Protein AF-A0A5A9G9M3-F1 (afdb_monomer_lite)

Radius of gyration: 32.01 Å; chains: 1; bounding box: 75×64×103 Å

Foldseek 3Di:
DDDDDDDDDDPPDPDDDDPPPLVVVLVVLVVVLVVLVVVLVVLVVVLVVLVVVLVVDPDPVVNVVSVVVSVVSVVVSVVSVVVSVVSVVVSVVSCVQVDPDDQQFWKWKAQQVPRDIAIWGFRQDDPPFTWTAGPVRDTDDTDDPRIDIHGDPPDDDDDDDDDVPPPPQQQFLLRVQLVQPAEEQDPCLCVVLVLQPDADVPRGRRYDNPGDYLVVSQVVCVVQQQFWQDPPHDPVGDDDSVSVSVSVSCVVVPNTTGHPVVVVVVVVVVVVVVVVVVVVVQLVVLLVQLVVVCVVVVHDDDPVLSSQLSVCCVPVVDHSVVSSVVSVVVVVVVVPPPDDDDDDD

Sequence (345 aa):
MPSPLSPENRHTVPRRAAPSLTADRIDLETRRLAVLDRRIDSHTREMDGLRWQIAQTVDPVERARIADEFRTKVRDLSQTRTQASDMRGRLESMRAEAAPPAPGDRVSVTYGRTGETYEATFEGTRGPRTLVRRDDGRLFTPITSAHTIERVQQSAPAASAPQRTTQPKAASLFQFLTAKGGIQDQGGELRTKDLHRAFVPGGGKLVRANGLPLDRARELAAEAGYLRPSDRGDRFGRTDVADLLDTIDREARGAKVYPLDDTADMASSRAGRGQAEEEAFRLDAARREVAEYTDGAGLRMAPEEVDGASRLMIEDGLPADEAVGEMIERSMCCDRIEVSVAGAK

Organism: Azospirillum lipoferum (NCBI:txid193)

Secondary structure (DSSP, 8-state):
-PPPPPPP-------PPPPPHHHHHHHHHHHHHHHHHHHHHHHHHHHHHHHHHHHH---HHHHHHHHHHHHHHHHHHHHHHHHHHHHHHHHHHHHHHHSPPPTT-EEEEEETTT--EEEEEEEEEETTEEEEEETTSPBPPPB-TTEEEEE---PPS-S-------------HHHHHHHTT-B--STTHHHHTTGGG-EETTTEESB-TT-B-HHHHHHHHHHTT-PPPPTTS-TTT---HHHHHHHHHHHHTT-----HHHHHHHHHHHHHHHHHHHHHHHHHHHHHHHHHHHHHHT----HHHHHHHHHHHHHT---HHHHHHHHHHHHHHHHT---------

Structure (mmCIF, N/CA/C/O backbone):
data_AF-A0A5A9G9M3-F1
#
_entry.id   AF-A0A5A9G9M3-F1
#
loop_
_atom_site.group_PDB
_atom_site.id
_atom_site.type_symbol
_atom_site.label_atom_id
_atom_site.label_alt_id
_atom_site.label_comp_id
_atom_site.label_asym_id
_atom_site.label_entity_id
_atom_site.label_seq_id
_atom_site.pdbx_PDB_ins_code
_atom_site.Cartn_x
_atom_site.Cartn_y
_atom_site.Cartn_z
_atom_site.occupancy
_atom_site.B_iso_or_equiv
_atom_site.auth_seq_id
_atom_site.auth_comp_id
_atom_site.auth_asym_id
_atom_site.auth_atom_id
_atom_site.pdbx_PDB_model_num
ATOM 1 N N . MET A 1 1 ? 47.802 -4.284 -66.737 1.00 44.97 1 MET A N 1
ATOM 2 C CA . MET A 1 1 ? 47.894 -4.705 -65.324 1.00 44.97 1 MET A CA 1
ATOM 3 C C . MET A 1 1 ? 47.276 -3.602 -64.471 1.00 44.97 1 MET A C 1
ATOM 5 O O . MET A 1 1 ? 47.980 -2.641 -64.190 1.00 44.97 1 MET A O 1
ATOM 9 N N . PRO A 1 2 ? 45.965 -3.632 -64.174 1.00 47.41 2 PRO A N 1
ATOM 10 C CA . PRO A 1 2 ? 45.357 -2.635 -63.301 1.00 47.41 2 PRO A CA 1
ATOM 11 C C . PRO A 1 2 ? 45.552 -3.022 -61.826 1.00 47.41 2 PRO A C 1
ATOM 13 O O . PRO A 1 2 ? 45.442 -4.191 -61.461 1.00 47.41 2 PRO A O 1
ATOM 16 N N . SER A 1 3 ? 45.888 -2.025 -61.011 1.00 53.31 3 SER A N 1
ATOM 17 C CA . SER A 1 3 ? 46.166 -2.123 -59.575 1.00 53.31 3 SER A CA 1
ATOM 18 C C . SER A 1 3 ? 44.942 -2.571 -58.759 1.00 53.31 3 SER A C 1
ATOM 20 O O . SER A 1 3 ? 43.821 -2.189 -59.102 1.00 53.31 3 SER A O 1
ATOM 22 N N . PRO A 1 4 ? 45.123 -3.325 -57.657 1.00 56.62 4 PRO A N 1
ATOM 23 C CA . PRO A 1 4 ? 44.022 -3.702 -56.781 1.00 56.62 4 PRO A CA 1
ATOM 24 C C . PRO A 1 4 ? 43.568 -2.504 -55.935 1.00 56.62 4 PRO A C 1
ATOM 26 O O . PRO A 1 4 ? 44.374 -1.831 -55.292 1.00 56.62 4 PRO A O 1
ATOM 29 N N . LEU A 1 5 ? 42.260 -2.251 -55.962 1.00 47.12 5 LEU A N 1
ATOM 30 C CA . LEU A 1 5 ? 41.565 -1.266 -55.140 1.00 47.12 5 LEU A CA 1
ATOM 31 C C . LEU A 1 5 ? 41.610 -1.685 -53.662 1.00 47.12 5 LEU A C 1
ATOM 33 O O . LEU A 1 5 ? 41.321 -2.834 -53.323 1.00 47.12 5 LEU A O 1
ATOM 37 N N . SER A 1 6 ? 41.973 -0.739 -52.796 1.00 55.25 6 SER A N 1
ATOM 38 C CA . SER A 1 6 ? 41.946 -0.880 -51.338 1.00 55.25 6 SER A CA 1
ATOM 39 C C . SER A 1 6 ? 40.532 -1.192 -50.827 1.00 55.25 6 SER A C 1
ATOM 41 O O . SER A 1 6 ? 39.574 -0.597 -51.322 1.00 55.25 6 SER A O 1
ATOM 43 N N . PRO A 1 7 ? 40.374 -2.062 -49.812 1.00 54.00 7 PRO A N 1
ATOM 44 C CA . PRO A 1 7 ? 39.075 -2.324 -49.210 1.00 54.00 7 PRO A CA 1
ATOM 45 C C . PRO A 1 7 ? 38.598 -1.104 -48.413 1.00 54.00 7 PRO A C 1
ATOM 47 O O . PRO A 1 7 ? 39.280 -0.612 -47.513 1.00 54.00 7 PRO A O 1
ATOM 50 N N . GLU A 1 8 ? 37.410 -0.628 -48.775 1.00 40.72 8 GLU A N 1
ATOM 51 C CA . GLU A 1 8 ? 36.702 0.472 -48.135 1.00 40.72 8 GLU A CA 1
ATOM 52 C C . GLU A 1 8 ? 36.469 0.210 -46.641 1.00 40.72 8 GLU A C 1
ATOM 54 O O . GLU A 1 8 ? 36.018 -0.858 -46.213 1.00 40.72 8 GLU A O 1
ATOM 59 N N . ASN A 1 9 ? 36.766 1.244 -45.853 1.00 44.66 9 ASN A N 1
ATOM 60 C CA . ASN A 1 9 ? 36.436 1.374 -44.442 1.00 44.66 9 ASN A CA 1
ATOM 61 C C . ASN A 1 9 ? 34.928 1.164 -44.239 1.00 44.66 9 ASN A C 1
ATOM 63 O O . ASN A 1 9 ? 34.120 2.052 -44.513 1.00 44.66 9 ASN A O 1
ATOM 67 N N . ARG A 1 10 ? 34.540 0.003 -43.703 1.00 38.38 10 ARG A N 1
ATOM 68 C CA . ARG A 1 10 ? 33.193 -0.203 -43.165 1.00 38.38 10 ARG A CA 1
ATOM 69 C C . ARG A 1 10 ? 33.030 0.691 -41.940 1.00 38.38 10 ARG A C 1
ATOM 71 O O . ARG A 1 10 ? 33.552 0.389 -40.870 1.00 38.38 10 ARG A O 1
ATOM 78 N N . HIS A 1 11 ? 32.310 1.794 -42.111 1.00 40.81 11 HIS A N 1
ATOM 79 C CA . HIS A 1 11 ? 31.829 2.622 -41.016 1.00 40.81 11 HIS A CA 1
ATOM 80 C C . HIS A 1 11 ? 30.924 1.785 -40.107 1.00 40.81 11 HIS A C 1
ATOM 82 O O . HIS A 1 11 ? 29.778 1.483 -40.432 1.00 40.81 11 HIS A O 1
ATOM 88 N N . THR A 1 12 ? 31.460 1.390 -38.957 1.00 41.28 12 THR A N 1
ATOM 89 C CA . THR A 1 12 ? 30.705 0.795 -37.858 1.00 41.28 12 THR A CA 1
ATOM 90 C C . THR A 1 12 ? 29.752 1.858 -37.316 1.00 41.28 12 THR A C 1
ATOM 92 O O . THR A 1 12 ? 30.168 2.763 -36.594 1.00 41.28 12 THR A O 1
ATOM 95 N N . VAL A 1 13 ? 28.476 1.792 -37.699 1.00 39.22 13 VAL A N 1
ATOM 96 C CA . VAL A 1 13 ? 27.425 2.645 -37.129 1.00 39.22 13 VAL A CA 1
ATOM 97 C C . VAL A 1 13 ? 27.351 2.356 -35.621 1.00 39.22 13 VAL A C 1
ATOM 99 O O . VAL A 1 13 ? 27.215 1.187 -35.244 1.00 39.22 13 VAL A O 1
ATOM 102 N N . PRO A 1 14 ? 27.470 3.363 -34.734 1.00 38.44 14 PRO A N 1
ATOM 103 C CA . PRO A 1 14 ? 27.337 3.143 -33.303 1.00 38.44 14 PRO A CA 1
ATOM 104 C C . PRO A 1 14 ? 25.900 2.708 -33.008 1.00 38.44 14 PRO A C 1
ATOM 106 O O . PRO A 1 14 ? 24.951 3.475 -33.156 1.00 38.44 14 PRO A O 1
ATOM 109 N N . ARG A 1 15 ? 25.748 1.444 -32.610 1.00 33.56 15 ARG A N 1
ATOM 110 C CA . ARG A 1 15 ? 24.489 0.851 -32.160 1.00 33.56 15 ARG A CA 1
ATOM 111 C C . ARG A 1 15 ? 23.981 1.685 -30.976 1.00 33.56 15 ARG A C 1
ATOM 113 O O . ARG A 1 15 ? 24.614 1.694 -29.921 1.00 33.56 15 ARG A O 1
ATOM 120 N N . ARG A 1 16 ? 22.896 2.443 -31.174 1.00 36.66 16 ARG A N 1
ATOM 121 C CA . ARG A 1 16 ? 22.248 3.245 -30.124 1.00 36.66 16 ARG A CA 1
ATOM 122 C C . ARG A 1 16 ? 21.861 2.281 -29.001 1.00 36.66 16 ARG A C 1
ATOM 124 O O . ARG A 1 16 ? 21.132 1.324 -29.251 1.00 36.66 16 ARG A O 1
ATOM 131 N N . ALA A 1 17 ? 22.423 2.474 -27.809 1.00 40.84 17 ALA A N 1
ATOM 132 C CA . ALA A 1 17 ? 22.095 1.653 -26.652 1.00 40.84 17 ALA A CA 1
ATOM 133 C C . ALA A 1 17 ? 20.590 1.774 -26.393 1.00 40.84 17 ALA A C 1
ATOM 135 O O . ALA A 1 17 ? 20.076 2.891 -26.311 1.00 40.84 17 ALA A O 1
ATOM 136 N N . ALA A 1 18 ? 19.891 0.640 -26.330 1.00 38.53 18 ALA A N 1
ATOM 137 C CA . ALA A 1 18 ? 18.491 0.618 -25.935 1.00 38.53 18 ALA A CA 1
ATOM 138 C C . ALA A 1 18 ? 18.352 1.340 -24.581 1.00 38.53 18 ALA A C 1
ATOM 140 O O . ALA A 1 18 ? 19.222 1.144 -23.720 1.00 38.53 18 ALA A O 1
ATOM 141 N N . PRO A 1 19 ? 17.326 2.193 -24.386 1.00 49.38 19 PRO A N 1
ATOM 142 C CA . PRO A 1 19 ? 17.046 2.737 -23.065 1.00 49.38 19 PRO A CA 1
ATOM 143 C C . PRO A 1 19 ? 16.918 1.561 -22.096 1.00 49.38 19 PRO A C 1
ATOM 145 O O . PRO A 1 19 ? 16.282 0.550 -22.398 1.00 49.38 19 PRO A O 1
ATOM 148 N N . SER A 1 20 ? 17.620 1.634 -20.967 1.00 64.12 20 SER A N 1
ATO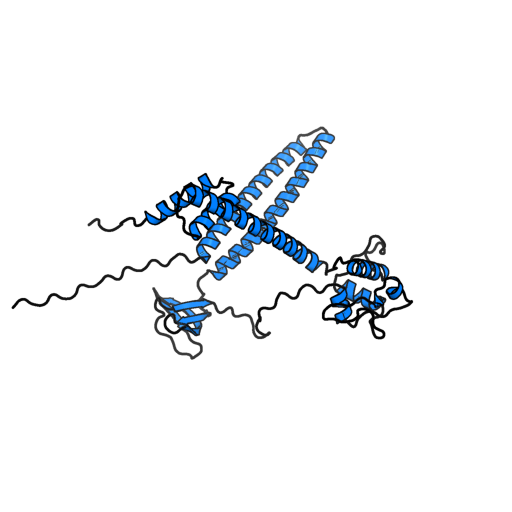M 149 C CA . SER A 1 20 ? 17.518 0.584 -19.964 1.00 64.12 20 SER A CA 1
ATOM 150 C C . SER A 1 20 ? 16.081 0.558 -19.443 1.00 64.12 20 SER A C 1
ATOM 152 O O . SER A 1 20 ? 15.491 1.612 -19.214 1.00 64.12 20 SER A O 1
ATOM 154 N N . LEU A 1 21 ? 15.530 -0.636 -19.205 1.00 67.44 21 LEU A N 1
ATOM 155 C CA . LEU A 1 21 ? 14.201 -0.830 -18.598 1.00 67.44 21 LEU A CA 1
ATOM 156 C C . LEU A 1 21 ? 14.004 0.016 -17.318 1.00 67.44 21 LEU A C 1
ATOM 158 O O . LEU A 1 21 ? 12.887 0.368 -16.947 1.00 67.44 21 LEU A O 1
ATOM 162 N N . THR A 1 22 ? 15.102 0.374 -16.651 1.00 77.44 22 THR A N 1
ATOM 163 C CA . THR A 1 22 ? 15.153 1.266 -15.491 1.00 77.44 22 THR A CA 1
ATOM 164 C C . THR A 1 22 ? 14.761 2.713 -15.816 1.00 77.44 22 THR A C 1
ATOM 166 O O . THR A 1 22 ? 14.066 3.337 -15.018 1.00 77.44 22 THR A O 1
ATOM 169 N N . ALA A 1 23 ? 15.167 3.256 -16.969 1.00 77.31 23 ALA A N 1
ATOM 170 C CA . ALA A 1 23 ? 14.865 4.632 -17.370 1.00 77.31 23 ALA A CA 1
ATOM 171 C C . ALA A 1 23 ? 13.368 4.826 -17.662 1.00 77.31 23 ALA A C 1
ATOM 173 O O . ALA A 1 23 ? 12.762 5.761 -17.137 1.00 77.31 23 ALA A O 1
ATOM 174 N N . ASP A 1 24 ? 12.757 3.896 -18.399 1.00 82.94 24 ASP A N 1
ATOM 175 C CA . ASP A 1 24 ? 11.320 3.927 -18.704 1.00 82.94 24 ASP A CA 1
ATOM 176 C C . ASP A 1 24 ? 10.477 3.793 -17.429 1.00 82.94 24 ASP A C 1
ATOM 178 O O . ASP A 1 24 ? 9.472 4.483 -17.243 1.00 82.94 24 ASP A O 1
ATOM 182 N N . ARG A 1 25 ? 10.934 2.960 -16.485 1.00 86.25 25 ARG A N 1
ATOM 183 C CA . ARG A 1 25 ? 10.282 2.804 -15.181 1.00 86.25 25 ARG A CA 1
ATOM 184 C C . ARG A 1 25 ? 10.362 4.079 -14.333 1.00 86.25 25 ARG A C 1
ATOM 186 O O . ARG A 1 25 ? 9.382 4.424 -13.673 1.00 86.25 25 ARG A O 1
ATOM 193 N N . ILE A 1 26 ? 11.498 4.784 -14.342 1.00 88.88 26 ILE A N 1
ATOM 194 C CA . ILE A 1 26 ? 11.651 6.078 -13.651 1.00 88.88 26 ILE A CA 1
ATOM 195 C C . ILE A 1 26 ? 10.728 7.133 -14.273 1.00 88.88 26 ILE A C 1
ATOM 197 O O . ILE A 1 26 ? 10.122 7.913 -13.533 1.00 88.88 26 ILE A O 1
ATOM 201 N N . ASP A 1 27 ? 10.595 7.164 -15.602 1.00 88.88 27 ASP A N 1
ATOM 202 C CA . ASP A 1 27 ? 9.701 8.109 -16.280 1.00 88.88 27 ASP A CA 1
ATOM 203 C C . ASP A 1 27 ? 8.232 7.850 -15.920 1.00 88.88 27 ASP A C 1
ATOM 205 O O . ASP A 1 27 ? 7.514 8.769 -15.517 1.00 88.88 27 ASP A O 1
ATOM 209 N N . LEU A 1 28 ? 7.801 6.584 -15.948 1.00 92.19 28 LEU A N 1
ATOM 210 C CA . LEU A 1 28 ? 6.445 6.193 -15.560 1.00 92.19 28 LEU A CA 1
ATOM 211 C C . LEU A 1 28 ? 6.106 6.620 -14.123 1.00 92.19 28 LEU A C 1
ATOM 213 O O . LEU A 1 28 ? 5.067 7.239 -13.884 1.00 92.19 28 LEU A O 1
ATOM 217 N N . GLU A 1 29 ? 6.986 6.328 -13.164 1.00 92.38 29 GLU A N 1
ATOM 218 C CA . GLU A 1 29 ? 6.782 6.720 -11.765 1.00 92.38 29 GLU A CA 1
ATOM 219 C C . GLU A 1 29 ? 6.814 8.248 -11.592 1.00 92.38 29 GLU A C 1
ATOM 221 O O . GLU A 1 29 ? 6.036 8.804 -10.816 1.00 92.38 29 GLU A O 1
ATOM 226 N N . THR A 1 30 ? 7.631 8.960 -12.375 1.00 93.88 30 THR A N 1
ATOM 227 C CA . THR A 1 30 ? 7.650 10.432 -12.374 1.00 93.88 30 THR A CA 1
ATOM 228 C C . THR A 1 30 ? 6.306 11.002 -12.849 1.00 93.88 30 THR A C 1
ATOM 230 O O . THR A 1 30 ? 5.780 11.937 -12.239 1.00 93.88 30 THR A O 1
ATOM 233 N N . ARG A 1 31 ? 5.691 10.415 -13.887 1.00 96.25 31 ARG A N 1
ATOM 234 C CA . ARG A 1 31 ? 4.350 10.812 -14.356 1.00 96.25 31 ARG A CA 1
ATOM 235 C C . ARG A 1 31 ? 3.268 10.526 -13.315 1.00 96.25 31 ARG A C 1
ATOM 237 O O . ARG A 1 31 ? 2.391 11.366 -13.110 1.00 96.25 31 ARG A O 1
ATOM 244 N N . ARG A 1 32 ? 3.337 9.379 -12.630 1.00 95.38 32 ARG A N 1
ATOM 245 C CA . ARG A 1 32 ? 2.416 9.031 -11.531 1.00 95.38 32 ARG A CA 1
ATOM 246 C C . ARG A 1 32 ? 2.505 10.034 -10.382 1.00 95.38 32 ARG A C 1
ATOM 248 O O . ARG A 1 32 ? 1.470 10.497 -9.902 1.00 95.38 32 ARG A O 1
ATOM 255 N N . LEU A 1 33 ? 3.716 10.443 -10.003 1.00 95.31 33 LEU A N 1
ATOM 256 C CA . LEU A 1 33 ? 3.911 11.464 -8.976 1.00 95.31 33 LEU A CA 1
ATOM 257 C C . LEU A 1 33 ? 3.285 12.807 -9.383 1.00 95.31 33 LEU A C 1
ATOM 259 O O . LEU A 1 33 ? 2.588 13.425 -8.581 1.00 95.31 33 LEU A O 1
ATOM 263 N N . ALA A 1 34 ? 3.443 13.220 -10.644 1.00 95.56 34 ALA A N 1
ATOM 264 C CA . ALA A 1 34 ? 2.835 14.451 -11.151 1.00 95.56 34 ALA A CA 1
ATOM 265 C C . ALA A 1 34 ? 1.293 14.433 -11.092 1.00 95.56 34 ALA A C 1
ATOM 267 O O . ALA A 1 34 ? 0.660 15.474 -10.903 1.00 95.56 34 ALA A O 1
ATOM 268 N N . VAL A 1 35 ? 0.662 13.261 -11.233 1.00 97.19 35 VAL A N 1
ATOM 269 C CA . VAL A 1 35 ? -0.791 13.109 -11.037 1.00 97.19 35 VAL A CA 1
ATOM 270 C C . VAL A 1 35 ? -1.176 13.338 -9.573 1.00 97.19 35 VAL A C 1
ATOM 272 O O . VAL A 1 35 ? -2.142 14.057 -9.313 1.00 97.19 35 VAL A O 1
ATOM 275 N N . LEU A 1 36 ? -0.418 12.783 -8.622 1.00 95.75 36 LEU A N 1
ATOM 276 C CA . LEU A 1 36 ? -0.668 12.991 -7.192 1.00 95.75 36 LEU A CA 1
ATOM 277 C C . LEU A 1 36 ? -0.482 14.455 -6.785 1.00 95.75 36 LEU A C 1
ATOM 279 O O . LEU A 1 36 ? -1.317 14.984 -6.054 1.00 95.75 36 LEU A O 1
ATOM 283 N N . ASP A 1 37 ? 0.542 15.130 -7.306 1.00 95.19 37 ASP A N 1
ATOM 284 C CA . ASP A 1 37 ? 0.774 16.550 -7.026 1.00 95.19 37 ASP A CA 1
ATOM 285 C C . ASP A 1 37 ? -0.394 17.421 -7.526 1.00 95.19 37 ASP A C 1
ATOM 287 O O . ASP A 1 37 ? -0.928 18.234 -6.771 1.00 95.19 37 ASP A O 1
ATOM 291 N N . ARG A 1 38 ? -0.909 17.167 -8.740 1.00 97.94 38 ARG A N 1
ATOM 292 C CA . ARG A 1 38 ? -2.126 17.845 -9.235 1.00 97.94 38 ARG A CA 1
ATOM 293 C C . ARG A 1 38 ? -3.348 17.590 -8.351 1.00 97.94 38 ARG A C 1
ATOM 295 O O . ARG A 1 38 ? -4.170 18.487 -8.161 1.00 97.94 38 ARG A O 1
ATOM 302 N N . ARG A 1 39 ? -3.483 16.380 -7.803 1.00 97.25 39 ARG A N 1
ATOM 303 C CA . ARG A 1 39 ? -4.578 16.032 -6.887 1.00 97.25 39 ARG A CA 1
ATOM 304 C C . ARG A 1 39 ? -4.451 16.759 -5.545 1.00 97.25 39 ARG A C 1
ATOM 306 O O . ARG A 1 39 ? -5.457 17.236 -5.024 1.00 97.25 39 ARG A O 1
ATOM 313 N N . ILE A 1 40 ? -3.233 16.893 -5.014 1.00 97.12 40 ILE A N 1
ATOM 314 C CA . ILE A 1 40 ? -2.941 17.680 -3.804 1.00 97.12 40 ILE A CA 1
ATOM 315 C C . ILE A 1 40 ? -3.336 19.147 -4.012 1.00 97.12 40 ILE A C 1
ATOM 317 O O . ILE A 1 40 ? -4.001 19.729 -3.149 1.00 97.12 40 ILE A O 1
ATOM 321 N N . ASP A 1 41 ? -2.992 19.728 -5.162 1.00 95.69 41 ASP A N 1
ATOM 322 C CA . ASP A 1 41 ? -3.374 21.100 -5.504 1.00 95.69 41 ASP A CA 1
ATOM 323 C C . ASP A 1 41 ? -4.896 21.260 -5.606 1.00 95.69 41 ASP A C 1
ATOM 325 O O . ASP A 1 41 ? -5.455 22.219 -5.072 1.00 95.69 41 ASP A O 1
ATOM 329 N N . SER A 1 42 ? -5.582 20.303 -6.242 1.00 97.19 42 SER A N 1
ATOM 330 C CA . SER A 1 42 ? -7.048 20.295 -6.339 1.00 97.19 42 SER A CA 1
ATOM 331 C C . SER A 1 42 ? -7.705 20.270 -4.960 1.00 97.19 42 SER A C 1
ATOM 333 O O . SER A 1 42 ? -8.536 21.125 -4.659 1.00 97.19 42 SER A O 1
ATOM 335 N N . HIS A 1 43 ? -7.285 19.350 -4.085 1.00 96.50 43 HIS A N 1
ATOM 336 C CA . HIS A 1 43 ? -7.803 19.263 -2.719 1.00 96.50 43 HIS A CA 1
ATOM 337 C C . HIS A 1 43 ? -7.531 20.531 -1.910 1.00 96.50 43 HIS A C 1
ATOM 339 O O . HIS A 1 43 ? -8.385 20.960 -1.140 1.00 96.50 43 HIS A O 1
ATOM 345 N N . THR A 1 44 ? -6.370 21.159 -2.104 1.00 96.31 44 THR A N 1
ATOM 346 C CA . THR A 1 44 ? -6.035 22.413 -1.419 1.00 96.31 44 THR A CA 1
ATOM 347 C C . THR A 1 44 ? -6.990 23.538 -1.837 1.00 96.31 44 THR A C 1
ATOM 349 O O . THR A 1 44 ? -7.544 24.212 -0.971 1.00 96.31 44 THR A O 1
ATOM 352 N N . ARG A 1 45 ? -7.280 23.682 -3.139 1.00 97.88 45 ARG A N 1
ATOM 353 C CA . ARG A 1 45 ? -8.246 24.681 -3.637 1.00 97.88 45 ARG A CA 1
ATOM 354 C C . ARG A 1 45 ? -9.671 24.419 -3.150 1.00 97.88 45 ARG A C 1
ATOM 356 O O . ARG A 1 45 ? -10.352 25.354 -2.738 1.00 97.88 45 ARG A O 1
ATOM 363 N N . GLU A 1 46 ? -10.118 23.163 -3.174 1.00 97.12 46 GLU A N 1
ATOM 364 C CA . GLU A 1 46 ? -11.432 22.770 -2.642 1.00 97.12 46 GLU A CA 1
ATOM 365 C C . GLU A 1 46 ? -11.555 23.121 -1.155 1.00 97.12 46 GLU A C 1
ATOM 367 O O . GLU A 1 46 ? -12.555 23.694 -0.725 1.00 97.12 46 GLU A O 1
ATOM 372 N N . MET A 1 47 ? -10.515 22.832 -0.369 1.00 97.88 47 MET A N 1
ATOM 373 C CA . MET A 1 47 ? -10.473 23.154 1.055 1.00 97.88 47 MET A CA 1
ATOM 374 C C . MET A 1 47 ? -10.531 24.657 1.328 1.00 97.88 47 MET A C 1
ATOM 376 O O . MET A 1 47 ? -11.208 25.069 2.271 1.00 97.88 47 MET A O 1
ATOM 380 N N . ASP A 1 48 ? -9.849 25.477 0.530 1.00 97.38 48 ASP A N 1
ATOM 381 C CA . ASP A 1 48 ? -9.923 26.934 0.657 1.00 97.38 48 ASP A CA 1
ATOM 382 C C . ASP A 1 48 ? -11.327 27.458 0.313 1.00 97.38 48 ASP A C 1
ATOM 384 O O . ASP A 1 48 ? -11.849 28.327 1.017 1.00 97.38 48 ASP A O 1
ATOM 388 N N . GLY A 1 49 ? -11.988 26.861 -0.685 1.00 96.94 49 GLY A N 1
ATOM 389 C CA . GLY A 1 49 ? -13.393 27.128 -1.001 1.00 96.94 49 GLY A CA 1
ATOM 390 C C . GLY A 1 49 ? -14.337 26.789 0.157 1.00 96.94 49 GLY A C 1
ATOM 391 O O . GLY A 1 49 ? -15.140 27.628 0.569 1.00 96.94 49 GLY A O 1
ATOM 392 N N . LEU A 1 50 ? -14.198 25.599 0.747 1.00 96.62 50 LEU A N 1
ATOM 393 C CA . LEU A 1 50 ? -14.996 25.171 1.903 1.00 96.62 50 LEU A CA 1
ATOM 394 C C . LEU A 1 50 ? -14.743 26.057 3.132 1.00 96.62 50 LEU A C 1
ATOM 396 O O . LEU A 1 50 ? -15.682 26.429 3.831 1.00 96.62 50 LEU A O 1
ATOM 400 N N . ARG A 1 51 ? -13.491 26.458 3.388 1.00 96.94 51 ARG A N 1
ATOM 401 C CA . ARG A 1 51 ? -13.156 27.413 4.463 1.00 96.94 51 ARG A CA 1
ATOM 402 C C . ARG A 1 51 ? -13.861 28.745 4.277 1.00 96.94 51 ARG A C 1
ATOM 404 O O . ARG A 1 51 ? -14.403 29.284 5.242 1.00 96.94 51 ARG A O 1
ATOM 411 N N . TRP A 1 52 ? -13.854 29.263 3.051 1.00 97.81 52 TRP A N 1
ATOM 412 C CA . TRP A 1 52 ? -14.556 30.495 2.722 1.00 97.81 52 TRP A CA 1
ATOM 413 C C . TRP A 1 52 ? -16.070 30.346 2.938 1.00 97.81 52 TRP A C 1
ATOM 415 O O . TRP A 1 52 ? -16.667 31.195 3.594 1.00 97.81 52 TRP A O 1
ATOM 425 N N . GLN A 1 53 ? -16.677 29.237 2.502 1.00 96.06 53 GLN A N 1
ATOM 426 C CA . GLN A 1 53 ? -18.101 28.960 2.731 1.00 96.06 53 GLN A CA 1
ATOM 427 C C . GLN A 1 53 ? -18.449 28.874 4.225 1.00 96.06 53 GLN A C 1
ATOM 429 O O . GLN A 1 53 ? -19.386 29.530 4.669 1.00 96.06 53 GLN A O 1
ATOM 434 N N . ILE A 1 54 ? -17.658 28.158 5.034 1.00 96.31 54 ILE A N 1
ATOM 435 C CA . ILE A 1 54 ? -17.854 28.067 6.496 1.00 96.31 54 ILE A CA 1
ATOM 436 C C . ILE A 1 54 ? -17.849 29.452 7.157 1.00 96.31 54 ILE A C 1
ATOM 438 O O . ILE A 1 54 ? -18.542 29.652 8.156 1.00 96.31 54 ILE A O 1
ATOM 442 N N . ALA A 1 55 ? -17.052 30.391 6.639 1.00 96.44 55 ALA A N 1
ATOM 443 C CA . ALA A 1 55 ? -16.984 31.754 7.156 1.00 96.44 55 ALA A CA 1
ATOM 444 C C . ALA A 1 55 ? -18.205 32.607 6.768 1.00 96.44 55 ALA A C 1
ATOM 446 O O . ALA A 1 55 ? -18.558 33.515 7.517 1.00 96.44 55 ALA A O 1
ATOM 447 N N . GLN A 1 56 ? -18.843 32.324 5.627 1.00 97.31 56 GLN A N 1
ATOM 448 C CA . GLN A 1 56 ? -20.010 33.064 5.127 1.00 97.31 56 GLN A CA 1
ATOM 449 C C . GLN A 1 56 ? -21.349 32.500 5.628 1.00 97.31 56 GLN A C 1
ATOM 451 O O . GLN A 1 56 ? -22.329 33.238 5.731 1.00 97.31 56 GLN A O 1
ATOM 456 N N . THR A 1 57 ? -21.418 31.205 5.945 1.00 95.31 57 THR A N 1
ATOM 457 C CA . THR A 1 57 ? -22.672 30.555 6.346 1.00 95.31 57 THR A CA 1
ATOM 458 C C . THR A 1 57 ? -23.087 30.947 7.765 1.00 95.31 57 THR A C 1
ATOM 460 O O . THR A 1 57 ? -22.418 30.618 8.746 1.00 95.31 57 THR A O 1
ATOM 463 N N . VAL A 1 58 ? -24.238 31.619 7.869 1.00 96.81 58 VAL A N 1
ATOM 464 C CA . VAL A 1 58 ? -24.840 32.049 9.144 1.00 96.81 58 VAL A CA 1
ATOM 465 C C . VAL A 1 58 ? -25.616 30.915 9.822 1.00 96.81 58 VAL A C 1
ATOM 467 O O . VAL A 1 58 ? -25.614 30.827 11.049 1.00 96.81 58 VAL A O 1
ATOM 470 N N . ASP A 1 59 ? -26.259 30.038 9.042 1.00 97.69 59 ASP A N 1
ATOM 471 C CA . ASP A 1 59 ? -27.030 28.907 9.569 1.00 97.69 59 ASP A CA 1
ATOM 472 C C . ASP A 1 59 ? -26.102 27.868 10.234 1.00 97.69 59 ASP A C 1
ATOM 474 O O . ASP A 1 59 ? -25.226 27.312 9.562 1.00 97.69 59 ASP A O 1
ATOM 478 N N . PRO A 1 60 ? -26.270 27.572 11.537 1.00 96.75 60 PRO A N 1
ATOM 479 C CA . PRO A 1 60 ? -25.424 26.615 12.241 1.00 96.75 60 PRO A CA 1
ATOM 480 C C . PRO A 1 60 ? -25.514 25.185 11.694 1.00 96.75 60 PRO A C 1
ATOM 482 O O . PRO A 1 60 ? -24.516 24.466 11.760 1.00 96.75 60 PRO A O 1
ATOM 485 N N . VAL A 1 61 ? -26.665 24.762 11.159 1.00 97.75 61 VAL A N 1
ATOM 486 C CA . VAL A 1 61 ? -26.838 23.389 10.653 1.00 97.75 61 VAL A CA 1
ATOM 487 C C . VAL A 1 61 ? -26.066 23.214 9.351 1.00 97.75 61 VAL A C 1
ATOM 489 O O . VAL A 1 61 ? -25.244 22.303 9.231 1.00 97.75 61 VAL A O 1
ATOM 492 N N . GLU A 1 62 ? -26.258 24.132 8.405 1.00 96.88 62 GLU A N 1
ATOM 493 C CA . GLU A 1 62 ? -25.526 24.110 7.140 1.00 96.88 62 GLU A CA 1
ATOM 494 C C . GLU A 1 62 ? -24.021 24.320 7.359 1.00 96.88 62 GLU A C 1
ATOM 496 O O . GLU A 1 62 ? -23.189 23.635 6.765 1.00 96.88 62 GLU A O 1
ATOM 501 N N . ARG A 1 63 ? -23.638 25.186 8.303 1.00 97.50 63 ARG A N 1
ATOM 502 C CA . ARG A 1 63 ? -22.231 25.370 8.676 1.00 97.50 63 ARG A CA 1
ATOM 503 C C . ARG A 1 63 ? -21.598 24.088 9.224 1.00 97.50 63 ARG A C 1
ATOM 505 O O . ARG A 1 63 ? -20.440 23.810 8.909 1.00 97.50 63 ARG A O 1
ATOM 512 N N . ALA A 1 64 ? -22.325 23.307 10.025 1.00 96.50 64 ALA A N 1
ATOM 513 C CA . ALA A 1 64 ? -21.845 22.019 10.527 1.00 96.50 64 ALA A CA 1
ATOM 514 C C . ALA A 1 64 ? -21.649 21.005 9.389 1.00 96.50 64 ALA A C 1
ATOM 516 O O . ALA A 1 64 ? -20.617 20.335 9.346 1.00 96.50 64 ALA A O 1
ATOM 517 N N . ARG A 1 65 ? -22.579 20.960 8.426 1.00 98.19 65 ARG A N 1
ATOM 518 C CA . ARG A 1 65 ? -22.470 20.109 7.233 1.00 98.19 65 ARG A CA 1
ATOM 519 C C . ARG A 1 65 ? -21.221 20.434 6.407 1.00 98.19 65 ARG A C 1
ATOM 521 O O . ARG A 1 65 ? -20.443 19.532 6.101 1.00 98.19 65 ARG A O 1
ATOM 528 N N . ILE A 1 66 ? -20.991 21.712 6.098 1.00 96.50 66 ILE A N 1
ATOM 529 C CA . ILE A 1 66 ? -19.810 22.147 5.332 1.00 96.50 66 ILE A CA 1
ATOM 530 C C . ILE A 1 66 ? -18.520 21.851 6.121 1.00 96.50 66 ILE A C 1
ATOM 532 O O . ILE A 1 66 ? -17.502 21.456 5.550 1.00 96.50 66 ILE A O 1
ATOM 536 N N . ALA A 1 67 ? -18.546 21.979 7.453 1.00 95.81 67 ALA A N 1
ATOM 537 C CA . ALA A 1 67 ? -17.406 21.629 8.299 1.00 95.81 67 ALA A CA 1
ATOM 538 C C . ALA A 1 67 ? -17.076 20.123 8.283 1.00 95.81 67 ALA A C 1
ATOM 540 O O . ALA A 1 67 ? -15.897 19.764 8.317 1.00 95.81 67 ALA A O 1
ATOM 541 N N . ASP A 1 68 ? -18.075 19.242 8.212 1.00 97.19 68 ASP A N 1
ATOM 542 C CA . ASP A 1 6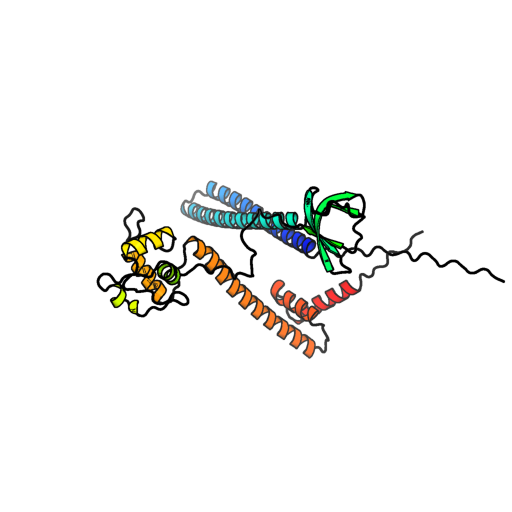8 ? -17.867 17.792 8.084 1.00 97.19 68 ASP A CA 1
ATOM 543 C C . ASP A 1 68 ? -17.281 17.415 6.716 1.00 97.19 68 ASP A C 1
ATOM 545 O O . ASP A 1 68 ? -16.353 16.597 6.634 1.00 97.19 68 ASP A O 1
ATOM 549 N N . GLU A 1 69 ? -17.748 18.066 5.649 1.00 97.56 69 GLU A N 1
ATOM 550 C CA . GLU A 1 69 ? -17.160 17.934 4.314 1.00 97.56 69 GLU A CA 1
ATOM 551 C C . GLU A 1 69 ? -15.693 18.388 4.311 1.00 97.56 69 GLU A C 1
ATOM 553 O O . GLU A 1 69 ? -14.810 17.655 3.855 1.00 97.56 69 GLU A O 1
ATOM 558 N N . PHE A 1 70 ? -15.396 19.537 4.928 1.00 97.69 70 PHE A N 1
ATOM 559 C CA . PHE A 1 70 ? -14.029 20.029 5.088 1.00 97.69 70 PHE A CA 1
ATOM 560 C C . PHE A 1 70 ? -13.131 19.021 5.822 1.00 97.69 70 PHE A C 1
ATOM 562 O O . PHE A 1 70 ? -12.021 18.742 5.367 1.00 97.69 70 PHE A O 1
ATOM 569 N N . ARG A 1 71 ? -13.598 18.414 6.924 1.00 97.12 71 ARG A N 1
ATOM 570 C CA . ARG A 1 71 ? -12.828 17.378 7.645 1.00 97.12 71 ARG A CA 1
ATOM 571 C C . ARG A 1 71 ? -12.571 16.139 6.790 1.00 97.12 71 ARG A C 1
ATOM 573 O O . ARG A 1 71 ? -11.501 15.540 6.900 1.00 97.12 71 ARG A O 1
ATOM 580 N N . THR A 1 72 ? -13.525 15.762 5.944 1.00 96.62 72 THR A N 1
ATOM 581 C CA . THR A 1 72 ? -13.358 14.642 5.008 1.00 96.62 72 THR A CA 1
ATOM 582 C C . THR A 1 72 ? -12.264 14.957 3.991 1.00 96.62 72 THR A C 1
ATOM 584 O O . THR A 1 72 ? -11.313 14.188 3.865 1.00 96.62 72 THR A O 1
ATOM 587 N N . LYS A 1 73 ? -12.296 16.150 3.386 1.00 96.44 73 LYS A N 1
ATOM 588 C CA . LYS A 1 73 ? -11.255 16.607 2.451 1.00 96.44 73 LYS A CA 1
ATOM 589 C C . LYS A 1 73 ? -9.871 16.719 3.094 1.00 96.44 73 LYS A C 1
ATOM 591 O O . LYS A 1 73 ? -8.880 16.367 2.461 1.00 96.44 73 LYS A O 1
ATOM 596 N N . VAL A 1 74 ? -9.785 17.135 4.362 1.00 97.19 74 VAL A N 1
ATOM 597 C CA . VAL A 1 74 ? -8.522 17.134 5.128 1.00 97.19 74 VAL A CA 1
ATOM 598 C C . VAL A 1 74 ? -7.931 15.723 5.221 1.00 97.19 74 VAL A C 1
ATOM 600 O O . VAL A 1 74 ? -6.722 15.554 5.050 1.00 97.19 74 VAL A O 1
ATOM 603 N N . ARG A 1 75 ? -8.765 14.706 5.474 1.00 97.12 75 ARG A N 1
ATOM 604 C CA . ARG A 1 75 ? -8.323 13.305 5.547 1.00 97.12 75 ARG A CA 1
ATOM 605 C C . ARG A 1 75 ? -7.815 12.816 4.190 1.00 97.12 75 ARG A C 1
ATOM 607 O O . ARG A 1 75 ? -6.720 12.257 4.131 1.00 97.12 75 ARG A O 1
ATOM 614 N N . ASP A 1 76 ? -8.557 13.087 3.120 1.00 94.62 76 ASP A N 1
ATOM 615 C CA . ASP A 1 76 ? -8.189 12.686 1.756 1.00 94.62 76 ASP A CA 1
ATOM 616 C C . ASP A 1 76 ? -6.878 13.350 1.301 1.00 94.62 76 ASP A C 1
ATOM 618 O O . ASP A 1 76 ? -5.992 12.699 0.736 1.00 94.62 76 ASP A O 1
ATOM 622 N N . LEU A 1 77 ? -6.704 14.642 1.609 1.00 96.94 77 LEU A N 1
ATOM 623 C CA . LEU A 1 77 ? -5.466 15.372 1.343 1.00 96.94 77 LEU A CA 1
ATOM 624 C C . LEU A 1 77 ? -4.283 14.776 2.112 1.00 96.94 77 LEU A C 1
ATOM 626 O O . LEU A 1 77 ? -3.198 14.632 1.547 1.00 96.94 77 LEU A O 1
ATOM 630 N N . SER A 1 78 ? -4.481 14.417 3.384 1.00 96.81 78 SER A N 1
ATOM 631 C CA . SER A 1 78 ? -3.444 13.766 4.189 1.00 96.81 78 SER A CA 1
ATOM 632 C C . SER A 1 78 ? -3.011 12.438 3.569 1.00 96.81 78 SER A C 1
ATOM 634 O O . SER A 1 78 ? -1.814 12.214 3.412 1.00 96.81 78 SER A O 1
ATOM 636 N N . GLN A 1 79 ? -3.961 11.586 3.168 1.00 95.62 79 GLN A N 1
ATOM 637 C CA . GLN A 1 79 ? -3.658 10.304 2.520 1.00 95.62 79 GLN A CA 1
ATOM 638 C C . GLN A 1 79 ? -2.909 10.500 1.196 1.00 95.62 79 GLN A C 1
ATOM 640 O O . GLN A 1 79 ? -1.891 9.851 0.958 1.00 95.62 79 GLN A O 1
ATOM 645 N N . THR A 1 80 ? -3.361 11.445 0.367 1.00 94.69 80 THR A N 1
ATOM 646 C CA . THR A 1 80 ? -2.722 11.745 -0.925 1.00 94.69 80 THR A CA 1
ATOM 647 C C . THR A 1 80 ? -1.286 12.251 -0.736 1.00 94.69 80 THR A C 1
ATOM 649 O O . THR A 1 80 ? -0.388 11.859 -1.481 1.00 94.69 80 THR A O 1
ATOM 652 N N . ARG A 1 81 ? -1.030 13.081 0.287 1.00 97.12 81 ARG A N 1
ATOM 653 C CA . ARG A 1 81 ? 0.324 13.559 0.622 1.00 97.12 81 ARG A CA 1
ATOM 654 C C . ARG A 1 81 ? 1.248 12.438 1.079 1.00 97.12 81 ARG A C 1
ATOM 656 O O . ARG A 1 81 ? 2.396 12.408 0.642 1.00 97.12 81 ARG A O 1
ATOM 663 N N . THR A 1 82 ? 0.760 11.521 1.913 1.00 96.31 82 THR A N 1
ATOM 664 C CA . THR A 1 82 ? 1.530 10.336 2.316 1.00 96.31 82 THR A CA 1
ATOM 665 C C . THR A 1 82 ? 1.892 9.497 1.092 1.00 96.31 82 THR A C 1
ATOM 667 O O . THR A 1 82 ? 3.067 9.224 0.868 1.00 96.31 82 THR A O 1
ATOM 670 N N . GLN A 1 83 ? 0.920 9.208 0.222 1.00 94.44 83 GLN A N 1
ATOM 671 C CA . GLN A 1 83 ? 1.159 8.447 -1.006 1.00 94.44 83 GLN A CA 1
ATOM 672 C C . GLN A 1 83 ? 2.200 9.115 -1.925 1.00 94.44 83 GLN A C 1
ATOM 674 O O . GLN A 1 83 ? 3.068 8.435 -2.476 1.00 94.44 83 GLN A O 1
ATOM 679 N N . ALA A 1 84 ? 2.142 10.443 -2.082 1.00 95.06 84 ALA A N 1
ATOM 680 C CA . ALA A 1 84 ? 3.118 11.200 -2.866 1.00 95.06 84 ALA A CA 1
ATOM 681 C C . ALA A 1 84 ? 4.522 11.166 -2.237 1.00 95.06 84 ALA A C 1
ATOM 683 O O . ALA A 1 84 ? 5.512 11.018 -2.953 1.00 95.06 84 ALA A O 1
ATOM 684 N N . SER A 1 85 ? 4.616 11.260 -0.906 1.00 95.62 85 SER A N 1
ATOM 685 C CA . SER A 1 85 ? 5.875 11.151 -0.159 1.00 95.62 85 SER A CA 1
ATOM 686 C C . SER A 1 85 ? 6.540 9.788 -0.368 1.00 95.62 85 SER A C 1
ATOM 688 O O . SER A 1 85 ? 7.709 9.722 -0.751 1.00 95.62 85 SER A O 1
ATOM 690 N N . ASP A 1 86 ? 5.784 8.702 -0.216 1.00 94.38 86 ASP A N 1
ATOM 691 C CA . ASP A 1 86 ? 6.296 7.339 -0.401 1.00 94.38 86 ASP A CA 1
ATOM 692 C C . ASP A 1 86 ? 6.749 7.093 -1.846 1.00 94.38 86 ASP A C 1
ATOM 694 O O . ASP A 1 86 ? 7.734 6.400 -2.110 1.00 94.38 86 ASP A O 1
ATOM 698 N N . MET A 1 87 ? 6.031 7.666 -2.815 1.00 94.75 87 MET A N 1
ATOM 699 C CA . MET A 1 87 ? 6.397 7.586 -4.229 1.00 94.75 87 MET A CA 1
ATOM 700 C C . MET A 1 87 ? 7.668 8.383 -4.541 1.00 94.75 87 MET A C 1
ATOM 702 O O . MET A 1 87 ? 8.520 7.890 -5.276 1.00 94.75 87 MET A O 1
ATOM 706 N N . ARG A 1 88 ? 7.849 9.568 -3.940 1.00 94.88 88 ARG A N 1
ATOM 707 C CA . ARG A 1 88 ? 9.099 10.342 -4.042 1.00 94.88 88 ARG A CA 1
ATOM 708 C C . ARG A 1 88 ? 10.288 9.567 -3.487 1.00 94.88 88 ARG A C 1
ATOM 710 O O . ARG A 1 88 ? 11.297 9.481 -4.176 1.00 94.88 88 ARG A O 1
ATOM 717 N N . GLY A 1 89 ? 10.152 8.945 -2.314 1.00 91.88 89 GLY A N 1
ATOM 718 C CA . GLY A 1 89 ? 11.222 8.129 -1.727 1.00 91.88 89 GLY A CA 1
ATOM 719 C C . GLY A 1 89 ? 11.597 6.923 -2.598 1.00 91.88 89 GLY A C 1
ATOM 720 O O . GLY A 1 89 ? 12.778 6.618 -2.781 1.00 91.88 89 GLY A O 1
ATOM 721 N N . ARG A 1 90 ? 10.605 6.272 -3.221 1.00 91.31 90 ARG A N 1
ATOM 722 C CA . ARG A 1 90 ? 10.852 5.200 -4.201 1.00 91.31 90 ARG A CA 1
ATOM 723 C C . ARG A 1 90 ? 11.553 5.712 -5.457 1.00 91.31 90 ARG A C 1
ATOM 725 O O . ARG A 1 90 ? 12.525 5.101 -5.889 1.00 91.31 90 ARG A O 1
ATOM 732 N N . LEU A 1 91 ? 11.106 6.835 -6.017 1.00 91.19 91 LEU A N 1
ATOM 733 C CA . LEU A 1 91 ? 11.740 7.471 -7.175 1.00 91.19 91 LEU A CA 1
ATOM 734 C C . LEU A 1 91 ? 13.181 7.891 -6.894 1.00 91.19 91 LEU A C 1
ATOM 736 O O . LEU A 1 91 ? 14.043 7.706 -7.747 1.00 91.19 91 LEU A O 1
ATOM 740 N N . GLU A 1 92 ? 13.449 8.448 -5.716 1.00 90.38 92 GLU A N 1
ATOM 741 C CA . GLU A 1 92 ? 14.793 8.829 -5.290 1.00 90.38 92 GLU A CA 1
ATOM 742 C C . GLU A 1 92 ? 15.697 7.601 -5.178 1.00 90.38 92 GLU A C 1
ATOM 744 O O . GLU A 1 92 ? 16.802 7.603 -5.716 1.00 90.38 92 GLU A O 1
ATOM 749 N N . SER A 1 93 ? 15.182 6.514 -4.600 1.00 84.31 93 SER A N 1
ATOM 750 C CA . SER A 1 93 ? 15.891 5.234 -4.516 1.00 84.31 93 SER A CA 1
ATOM 751 C C . SER A 1 93 ? 16.188 4.655 -5.907 1.00 84.31 93 SER A C 1
ATOM 753 O O . SER A 1 93 ? 17.325 4.285 -6.192 1.00 84.31 93 SER A O 1
ATOM 755 N N . MET A 1 94 ? 15.203 4.654 -6.814 1.00 87.44 94 MET A N 1
ATOM 756 C CA . MET A 1 94 ? 15.376 4.195 -8.200 1.00 87.44 94 MET A CA 1
ATOM 757 C C . MET A 1 94 ? 16.361 5.069 -8.983 1.00 87.44 94 MET A C 1
ATOM 759 O O . MET A 1 94 ? 17.160 4.558 -9.763 1.00 87.44 94 MET A O 1
ATOM 763 N N . ARG A 1 95 ? 16.327 6.392 -8.784 1.00 85.56 95 ARG A N 1
ATOM 764 C CA . ARG A 1 95 ? 17.288 7.318 -9.397 1.00 85.56 95 ARG A CA 1
ATOM 765 C C . ARG A 1 95 ? 18.691 7.120 -8.838 1.00 85.56 95 ARG A C 1
ATOM 767 O O . ARG A 1 95 ? 19.637 7.181 -9.612 1.00 85.56 95 ARG A O 1
ATOM 774 N N . ALA A 1 96 ? 18.836 6.865 -7.540 1.00 78.38 96 ALA A N 1
ATOM 775 C CA . ALA A 1 96 ? 20.124 6.572 -6.915 1.00 78.38 96 ALA A CA 1
ATOM 776 C C . ALA A 1 96 ? 20.717 5.242 -7.412 1.00 78.38 96 ALA A C 1
ATOM 778 O O . ALA A 1 96 ? 21.926 5.147 -7.631 1.00 78.38 96 ALA A O 1
ATOM 779 N N . GLU A 1 97 ? 19.867 4.240 -7.641 1.00 77.31 97 GLU A N 1
ATOM 780 C CA . GLU A 1 97 ? 20.246 2.958 -8.239 1.00 77.31 97 GLU A CA 1
ATOM 781 C C . GLU A 1 97 ? 20.642 3.106 -9.716 1.00 77.31 97 GLU A C 1
ATOM 783 O O . GLU A 1 97 ? 21.647 2.544 -10.144 1.00 77.31 97 GLU A O 1
ATOM 788 N N . ALA A 1 98 ? 19.899 3.908 -10.485 1.00 77.31 98 ALA A N 1
ATOM 789 C CA . ALA A 1 98 ? 20.192 4.182 -11.892 1.00 77.31 98 ALA A CA 1
ATOM 790 C C . ALA A 1 98 ? 21.337 5.190 -12.105 1.00 77.31 98 ALA A C 1
ATOM 792 O O . ALA A 1 98 ? 21.830 5.333 -13.228 1.00 77.31 98 ALA A O 1
ATOM 793 N N . ALA A 1 99 ? 21.745 5.918 -11.063 1.00 75.44 99 ALA A N 1
ATOM 794 C CA . ALA A 1 99 ? 22.827 6.884 -11.149 1.00 75.44 99 ALA A CA 1
ATOM 795 C C . ALA A 1 99 ? 24.156 6.167 -11.431 1.00 75.44 99 ALA A C 1
ATOM 797 O O . ALA A 1 99 ? 24.439 5.135 -10.813 1.00 75.44 99 ALA A O 1
ATOM 798 N N . PRO A 1 100 ? 25.004 6.715 -12.321 1.00 74.12 100 PRO A N 1
ATOM 799 C CA . PRO A 1 100 ? 26.312 6.134 -12.571 1.00 74.12 100 PRO A CA 1
ATOM 800 C C . PRO A 1 100 ? 27.121 6.045 -11.264 1.00 74.12 100 PRO A C 1
ATOM 802 O O . PRO A 1 100 ? 26.961 6.900 -10.382 1.00 74.12 100 PRO A O 1
ATOM 805 N N . PRO A 1 101 ? 27.985 5.022 -11.118 1.00 75.88 101 PRO A N 1
ATOM 806 C CA . PRO A 1 101 ? 28.889 4.917 -9.979 1.00 75.88 101 PRO A CA 1
ATOM 807 C C . PRO A 1 101 ? 29.711 6.202 -9.814 1.00 75.88 101 PRO A C 1
ATOM 809 O O . PRO A 1 101 ? 30.117 6.823 -10.798 1.00 75.88 101 PRO A O 1
ATOM 812 N N . ALA A 1 102 ? 29.923 6.623 -8.569 1.00 78.12 102 ALA A N 1
ATOM 813 C CA . ALA A 1 102 ? 30.755 7.769 -8.236 1.00 78.12 102 ALA A CA 1
ATOM 814 C C . ALA A 1 102 ? 32.222 7.326 -8.086 1.00 78.12 102 ALA A C 1
ATOM 816 O O . ALA A 1 102 ? 32.474 6.181 -7.702 1.00 78.12 102 ALA A O 1
ATOM 817 N N . PRO A 1 103 ? 33.213 8.197 -8.372 1.00 78.44 103 PRO A N 1
ATOM 818 C CA . PRO A 1 103 ? 34.620 7.901 -8.102 1.00 78.44 103 PRO A CA 1
ATOM 819 C C . PRO A 1 103 ? 34.830 7.485 -6.639 1.00 78.44 103 PRO A C 1
ATOM 821 O O . PRO A 1 103 ? 34.521 8.248 -5.729 1.00 78.44 103 PRO A O 1
ATOM 824 N N . GLY A 1 104 ? 35.352 6.280 -6.418 1.00 75.00 104 GLY A N 1
ATOM 825 C CA . GLY A 1 104 ? 35.518 5.648 -5.110 1.00 75.00 104 GLY A CA 1
ATOM 826 C C . GLY A 1 104 ? 34.533 4.510 -4.821 1.00 75.00 104 GLY A C 1
ATOM 827 O O . GLY A 1 104 ? 34.812 3.708 -3.931 1.00 75.00 104 GLY A O 1
ATOM 828 N N . ASP A 1 105 ? 33.436 4.381 -5.575 1.00 76.38 105 ASP A N 1
ATOM 829 C CA . ASP A 1 105 ? 32.467 3.296 -5.386 1.00 76.38 105 ASP A CA 1
ATOM 830 C C . ASP A 1 105 ? 33.084 1.940 -5.745 1.00 76.38 105 ASP A C 1
ATOM 832 O O . ASP A 1 105 ? 33.773 1.800 -6.761 1.00 76.38 105 ASP A O 1
ATOM 836 N N . ARG A 1 106 ? 32.785 0.899 -4.959 1.00 77.56 106 ARG A N 1
ATOM 837 C CA . ARG A 1 106 ? 33.039 -0.473 -5.408 1.00 77.56 106 ARG A CA 1
ATOM 838 C C . ARG A 1 106 ? 32.037 -0.860 -6.487 1.00 77.56 106 ARG A C 1
ATOM 840 O O . ARG A 1 106 ? 30.834 -0.645 -6.367 1.00 77.56 106 ARG A O 1
ATOM 847 N N . VAL A 1 107 ? 32.546 -1.464 -7.545 1.00 79.00 107 VAL A N 1
ATOM 848 C CA . VAL A 1 107 ? 31.795 -1.944 -8.696 1.00 79.00 107 VAL A CA 1
ATOM 849 C C . VAL A 1 107 ? 32.234 -3.362 -9.041 1.00 79.00 107 VAL A C 1
ATOM 851 O O . VAL A 1 107 ? 33.398 -3.728 -8.903 1.00 79.00 107 VAL A O 1
ATOM 854 N N . SER A 1 108 ? 31.285 -4.164 -9.489 1.00 77.56 108 SER A N 1
ATOM 855 C CA . SER A 1 108 ? 31.465 -5.491 -10.040 1.00 77.56 108 SER A CA 1
ATOM 856 C C . SER A 1 108 ? 31.468 -5.324 -11.546 1.00 77.56 108 SER A C 1
ATOM 858 O O . SER A 1 108 ? 30.521 -4.794 -12.131 1.00 77.56 108 SER A O 1
ATOM 860 N N . VAL A 1 109 ? 32.562 -5.713 -12.182 1.00 76.88 109 VAL A N 1
ATOM 861 C CA . VAL A 1 109 ? 32.699 -5.645 -13.630 1.00 76.88 109 VAL A CA 1
ATOM 862 C C . VAL A 1 109 ? 32.595 -7.056 -14.172 1.00 76.88 109 VAL A C 1
ATOM 864 O O . VAL A 1 109 ? 33.414 -7.913 -13.844 1.00 76.88 109 VAL A O 1
ATOM 867 N N . THR A 1 110 ? 31.599 -7.281 -15.022 1.00 75.38 110 THR A N 1
ATOM 868 C CA . THR A 1 110 ? 31.401 -8.552 -15.720 1.00 75.38 110 THR A CA 1
ATOM 869 C C . THR A 1 110 ? 31.891 -8.429 -17.155 1.00 75.38 110 THR A C 1
ATOM 871 O O . THR A 1 110 ? 31.465 -7.546 -17.907 1.00 75.38 110 THR A O 1
ATOM 874 N N . TYR A 1 111 ? 32.790 -9.324 -17.553 1.00 72.25 111 TYR A N 1
ATOM 875 C CA . TYR A 1 111 ? 33.342 -9.385 -18.899 1.00 72.25 111 TYR A CA 1
ATOM 876 C C . TYR A 1 111 ? 32.362 -10.119 -19.821 1.00 72.25 111 TYR A C 1
ATOM 878 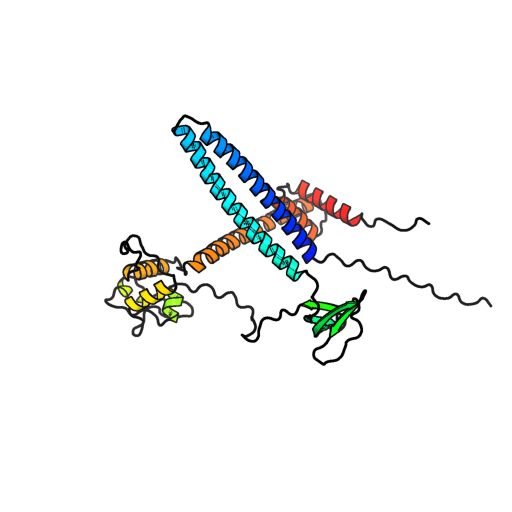O O . TYR A 1 111 ? 32.229 -11.338 -19.747 1.00 72.25 111 TYR A O 1
ATOM 886 N N . GLY A 1 112 ? 31.678 -9.413 -20.725 1.00 63.62 112 GLY A N 1
ATOM 887 C CA . GLY A 1 112 ? 30.572 -9.989 -21.504 1.00 63.62 112 GLY A CA 1
ATOM 888 C C . GLY A 1 112 ? 30.951 -11.179 -22.398 1.00 63.62 112 GLY A C 1
ATOM 889 O O . GLY A 1 112 ? 30.088 -11.966 -22.768 1.00 63.62 112 GLY A O 1
ATOM 890 N N . ARG A 1 113 ? 32.238 -11.345 -22.736 1.00 65.94 113 ARG A N 1
ATOM 891 C CA . ARG A 1 113 ? 32.717 -12.463 -23.570 1.00 65.94 113 ARG A CA 1
ATOM 892 C C . ARG A 1 113 ? 33.014 -13.742 -22.786 1.00 65.94 113 ARG A C 1
ATOM 894 O O . ARG A 1 113 ? 32.897 -14.823 -23.350 1.00 65.94 113 ARG A O 1
ATOM 901 N N . THR A 1 114 ? 33.456 -13.617 -21.538 1.00 72.12 114 THR A N 1
ATOM 902 C CA . THR A 1 114 ? 33.906 -14.753 -20.714 1.00 72.12 114 THR A CA 1
ATOM 903 C C . THR A 1 114 ? 32.976 -15.018 -19.533 1.00 72.12 114 THR A C 1
ATOM 905 O O . THR A 1 114 ? 33.054 -16.084 -18.937 1.00 72.12 114 THR A O 1
ATOM 908 N N . GLY A 1 115 ? 32.094 -14.071 -19.194 1.00 70.31 115 GLY A N 1
ATOM 909 C CA . GLY A 1 115 ? 31.260 -14.111 -17.992 1.00 70.31 115 GLY A CA 1
ATOM 910 C C . GLY A 1 115 ? 32.045 -13.883 -16.697 1.00 70.31 115 GLY A C 1
ATOM 911 O O . GLY A 1 115 ? 31.469 -13.925 -15.613 1.00 70.31 115 GLY A O 1
ATOM 912 N N . GLU A 1 116 ? 33.355 -13.639 -16.782 1.00 73.12 116 GLU A N 1
ATOM 913 C CA . GLU A 1 116 ? 34.187 -13.424 -15.604 1.00 73.12 116 GLU A CA 1
ATOM 914 C C . GLU A 1 116 ? 33.801 -12.121 -14.917 1.00 73.12 116 GLU A C 1
ATOM 916 O O . GLU A 1 116 ? 33.761 -11.057 -15.537 1.00 73.12 116 GLU A O 1
ATOM 921 N N . THR A 1 117 ? 33.532 -12.224 -13.621 1.00 74.19 117 THR A N 1
ATOM 922 C CA . THR A 1 117 ? 33.110 -11.112 -12.776 1.00 74.19 117 THR A CA 1
ATOM 923 C C . THR A 1 117 ? 34.230 -10.781 -11.802 1.00 74.19 117 THR A C 1
ATOM 925 O O . THR A 1 117 ? 34.817 -11.687 -11.207 1.00 74.19 117 THR A O 1
ATOM 928 N N . TYR A 1 118 ? 34.555 -9.502 -11.639 1.00 75.69 118 TYR A N 1
ATOM 929 C CA . TYR A 1 118 ? 35.562 -9.065 -10.676 1.00 75.69 118 TYR A CA 1
ATOM 930 C C . TYR A 1 118 ? 35.161 -7.773 -9.974 1.00 75.69 118 TYR A C 1
ATOM 932 O O . TYR A 1 118 ? 34.608 -6.863 -10.590 1.00 75.69 118 TYR A O 1
ATOM 940 N N . GLU A 1 119 ? 35.491 -7.682 -8.687 1.00 76.38 119 GLU A N 1
ATOM 941 C CA . GLU A 1 119 ? 35.335 -6.454 -7.914 1.00 76.38 119 GLU A CA 1
ATOM 942 C C . GLU A 1 119 ? 36.459 -5.470 -8.224 1.00 76.38 119 GLU A C 1
ATOM 944 O O . GLU A 1 119 ? 37.623 -5.839 -8.429 1.00 76.38 119 GLU A O 1
ATOM 949 N N . ALA A 1 120 ? 36.103 -4.196 -8.258 1.00 78.25 120 ALA A N 1
ATOM 950 C CA . ALA A 1 120 ? 37.042 -3.119 -8.453 1.00 78.25 120 ALA A CA 1
ATOM 951 C C . ALA A 1 120 ? 36.476 -1.784 -7.955 1.00 78.25 120 ALA A C 1
ATOM 953 O O . ALA A 1 120 ? 35.284 -1.642 -7.715 1.00 78.25 120 ALA A O 1
ATOM 954 N N . THR A 1 121 ? 37.329 -0.783 -7.787 1.00 79.00 121 THR A N 1
ATOM 955 C CA . THR A 1 121 ? 36.931 0.582 -7.436 1.00 79.00 121 THR A CA 1
ATOM 956 C C . THR A 1 121 ? 36.745 1.405 -8.703 1.00 79.00 121 THR A C 1
ATOM 958 O O . THR A 1 121 ? 37.651 1.482 -9.531 1.00 79.00 121 THR A O 1
ATOM 961 N N . PHE A 1 122 ? 35.589 2.037 -8.874 1.00 76.38 122 PHE A N 1
ATOM 962 C CA . PHE A 1 122 ? 35.350 2.976 -9.962 1.00 76.38 122 PHE A CA 1
ATOM 963 C C . PHE A 1 122 ? 36.158 4.254 -9.714 1.00 76.38 122 PHE A C 1
ATOM 965 O O . PHE A 1 122 ? 35.993 4.895 -8.687 1.00 76.38 122 PHE A O 1
ATOM 972 N N . GLU A 1 123 ? 37.049 4.640 -10.626 1.00 77.00 123 GLU A N 1
ATOM 973 C CA . GLU A 1 123 ? 37.880 5.851 -10.482 1.00 77.00 123 GLU A CA 1
ATOM 974 C C . GLU A 1 123 ? 37.329 7.045 -11.275 1.00 77.00 123 GLU A C 1
ATOM 976 O O . GLU A 1 123 ? 37.761 8.179 -11.081 1.00 77.00 123 GLU A O 1
ATOM 981 N N . GLY A 1 124 ? 36.356 6.810 -12.159 1.00 74.69 124 GLY A N 1
ATOM 982 C CA . GLY A 1 124 ? 35.723 7.843 -12.972 1.00 74.69 124 GLY A CA 1
ATOM 983 C C . GLY A 1 124 ? 35.591 7.449 -14.438 1.00 74.69 124 GLY A C 1
ATOM 984 O O . GLY A 1 124 ? 35.922 6.343 -14.862 1.00 74.69 124 GLY A O 1
ATOM 985 N N . THR A 1 125 ? 35.130 8.393 -15.248 1.00 71.56 125 THR A N 1
ATOM 986 C CA . THR A 1 125 ? 35.050 8.255 -16.707 1.00 71.56 125 THR A CA 1
ATOM 987 C C . THR A 1 125 ? 35.991 9.247 -17.376 1.00 71.56 125 THR A C 1
ATOM 989 O O . THR A 1 125 ? 35.937 10.442 -17.089 1.00 71.56 125 THR A O 1
ATOM 992 N N . ARG A 1 126 ? 36.830 8.778 -18.307 1.00 67.25 126 ARG A N 1
ATOM 993 C CA . ARG A 1 126 ? 37.694 9.635 -19.135 1.00 67.25 126 ARG A CA 1
ATOM 994 C C . ARG A 1 126 ? 37.341 9.443 -20.608 1.00 67.25 126 ARG A C 1
ATOM 996 O O . ARG A 1 126 ? 37.842 8.535 -21.270 1.00 67.25 126 ARG A O 1
ATOM 1003 N N . GLY A 1 127 ? 36.461 10.301 -21.124 1.00 63.03 127 GLY A N 1
ATOM 1004 C CA . GLY A 1 127 ? 35.889 10.142 -22.465 1.00 63.03 127 GLY A CA 1
ATOM 1005 C C . GLY A 1 127 ? 34.980 8.902 -22.536 1.00 63.03 127 GLY A C 1
ATOM 1006 O O . GLY A 1 127 ? 34.228 8.673 -21.594 1.00 63.03 127 GLY A O 1
ATOM 1007 N N . PRO A 1 128 ? 35.046 8.060 -23.585 1.00 53.75 128 PRO A N 1
ATOM 1008 C CA . PRO A 1 128 ? 34.194 6.869 -23.720 1.00 53.75 128 PRO A CA 1
ATOM 1009 C C . PRO A 1 128 ? 34.635 5.690 -22.831 1.00 53.75 128 PRO A C 1
ATOM 1011 O O . PRO A 1 128 ? 34.225 4.555 -23.060 1.00 53.75 128 PRO A O 1
ATOM 1014 N N . ARG A 1 129 ? 35.549 5.921 -21.882 1.00 57.03 129 ARG A N 1
ATOM 1015 C CA . ARG A 1 129 ? 36.244 4.874 -21.132 1.00 57.03 129 ARG A CA 1
ATOM 1016 C C . ARG A 1 129 ? 35.954 5.011 -19.653 1.00 57.03 129 ARG A C 1
ATOM 1018 O O . ARG A 1 129 ? 36.259 6.043 -19.052 1.00 57.03 129 ARG A O 1
ATOM 1025 N N . THR A 1 130 ? 35.425 3.942 -19.081 1.00 66.69 130 THR A N 1
ATOM 1026 C CA . THR A 1 130 ? 35.265 3.804 -17.639 1.00 66.69 130 THR A CA 1
ATOM 1027 C C . THR A 1 130 ? 36.583 3.330 -17.035 1.00 66.69 130 THR A C 1
ATOM 1029 O O . THR A 1 130 ? 37.150 2.330 -17.481 1.00 66.69 130 THR A O 1
ATOM 1032 N N . LEU A 1 131 ? 37.104 4.089 -16.072 1.00 68.19 131 LEU A N 1
ATOM 1033 C CA . LEU A 1 131 ? 38.337 3.795 -15.350 1.00 68.19 131 LEU A CA 1
ATOM 1034 C C . LEU A 1 131 ? 37.989 3.078 -14.054 1.00 68.19 131 LEU A C 1
ATOM 1036 O O . LEU A 1 131 ? 37.164 3.547 -13.270 1.00 68.19 131 LEU A O 1
ATOM 1040 N N . VAL A 1 132 ? 38.604 1.920 -13.854 1.00 71.12 132 VAL A N 1
ATOM 1041 C CA . VAL A 1 132 ? 38.305 1.032 -12.738 1.00 71.12 132 VAL A CA 1
ATOM 1042 C C . VAL A 1 132 ? 39.615 0.414 -12.243 1.00 71.12 132 VAL A C 1
ATOM 1044 O O . VAL A 1 132 ? 40.407 -0.089 -13.045 1.00 71.12 132 VAL A O 1
ATOM 1047 N N . ARG A 1 133 ? 39.853 0.459 -10.930 1.00 73.44 133 ARG A N 1
ATOM 1048 C CA . ARG A 1 133 ? 41.039 -0.093 -10.266 1.00 73.44 133 ARG A CA 1
ATOM 1049 C C . ARG A 1 133 ? 40.687 -1.402 -9.578 1.00 73.44 133 ARG A C 1
ATOM 1051 O O . ARG A 1 133 ? 39.906 -1.403 -8.633 1.00 73.44 133 ARG A O 1
ATOM 1058 N N . ARG A 1 134 ? 41.258 -2.515 -10.036 1.00 70.50 134 ARG A N 1
ATOM 1059 C CA . ARG A 1 134 ? 41.096 -3.807 -9.359 1.00 70.50 134 ARG A CA 1
ATOM 1060 C C . ARG A 1 134 ? 41.769 -3.795 -7.984 1.00 70.50 134 ARG A C 1
ATOM 1062 O O . ARG A 1 134 ? 42.782 -3.121 -7.782 1.00 70.50 134 ARG A O 1
ATOM 1069 N N . ASP A 1 135 ? 41.233 -4.599 -7.069 1.00 64.81 135 ASP A N 1
ATOM 1070 C CA . ASP A 1 135 ? 41.785 -4.792 -5.720 1.00 64.81 135 ASP A CA 1
ATOM 1071 C C . ASP A 1 135 ? 43.192 -5.442 -5.731 1.00 64.81 135 ASP A C 1
ATOM 1073 O O . ASP A 1 135 ? 43.920 -5.358 -4.747 1.00 64.81 135 ASP A O 1
ATOM 1077 N N . ASP A 1 136 ? 43.627 -6.017 -6.862 1.00 61.88 136 ASP A N 1
ATOM 1078 C CA . ASP A 1 136 ? 44.980 -6.561 -7.079 1.00 61.88 136 ASP A CA 1
ATOM 1079 C C . ASP A 1 136 ? 46.057 -5.486 -7.361 1.00 61.88 136 ASP A C 1
ATOM 1081 O O . ASP A 1 136 ? 47.220 -5.811 -7.616 1.00 61.88 136 ASP A O 1
ATOM 1085 N N . GLY A 1 137 ? 45.684 -4.200 -7.329 1.00 57.59 137 GLY A N 1
ATOM 1086 C CA . GLY A 1 137 ? 46.586 -3.068 -7.547 1.00 57.59 137 GLY A CA 1
ATOM 1087 C C . GLY A 1 137 ? 46.977 -2.842 -9.011 1.00 57.59 137 GLY A C 1
ATOM 1088 O O . GLY A 1 137 ? 47.757 -1.930 -9.298 1.00 57.59 137 GLY A O 1
ATOM 1089 N N . ARG A 1 138 ? 46.445 -3.627 -9.959 1.00 57.88 138 ARG A N 1
ATOM 1090 C CA . ARG A 1 138 ? 46.686 -3.424 -11.391 1.00 57.88 138 ARG A CA 1
ATOM 1091 C C . ARG A 1 138 ? 45.638 -2.470 -11.971 1.00 57.88 138 ARG A C 1
ATOM 1093 O O . ARG A 1 138 ? 44.436 -2.727 -11.937 1.00 57.88 138 ARG A O 1
ATOM 1100 N N . LEU A 1 139 ? 46.108 -1.362 -12.547 1.00 53.06 139 LEU A N 1
ATOM 1101 C CA . LEU A 1 139 ? 45.291 -0.458 -13.362 1.00 53.06 139 LEU A CA 1
ATOM 1102 C C . LEU A 1 139 ? 44.846 -1.192 -14.631 1.00 53.06 139 LEU A C 1
ATOM 1104 O O . LEU A 1 139 ? 45.681 -1.584 -15.450 1.00 53.06 139 LEU A O 1
ATOM 1108 N N . PHE A 1 140 ? 43.538 -1.386 -14.801 1.00 53.69 140 PHE A N 1
ATOM 1109 C CA . PHE A 1 140 ? 43.016 -2.020 -16.006 1.00 53.69 140 PHE A CA 1
ATOM 1110 C C . PHE A 1 140 ? 42.950 -1.003 -17.154 1.00 53.69 140 PHE A C 1
ATOM 1112 O O . PHE A 1 140 ? 42.477 0.124 -16.996 1.00 53.69 140 PHE A O 1
ATOM 1119 N N . THR A 1 141 ? 43.440 -1.403 -18.327 1.00 52.06 141 THR A N 1
ATOM 1120 C CA . THR A 1 141 ? 43.285 -0.656 -19.582 1.00 52.06 141 THR A CA 1
ATOM 1121 C C . THR A 1 141 ? 41.903 -0.941 -20.187 1.00 52.06 141 THR A C 1
ATOM 1123 O O . THR A 1 141 ? 41.255 -1.927 -19.867 1.00 52.06 141 THR A O 1
ATOM 1126 N N . PRO A 1 142 ? 41.389 -0.033 -21.015 1.00 48.81 142 PRO A N 1
ATOM 1127 C CA . PRO A 1 142 ? 40.061 0.541 -20.876 1.00 48.81 142 PRO A CA 1
ATOM 1128 C C . PRO A 1 142 ? 38.922 -0.439 -21.134 1.00 48.81 142 PRO A C 1
ATOM 1130 O O . PRO A 1 142 ? 38.900 -1.129 -22.153 1.00 48.81 142 PRO A O 1
ATOM 1133 N N . ILE A 1 143 ? 37.930 -0.380 -20.246 1.00 53.31 143 ILE A N 1
ATOM 1134 C CA . ILE A 1 143 ? 36.633 -1.031 -20.395 1.00 53.31 143 ILE A CA 1
ATOM 1135 C C . ILE A 1 143 ? 36.038 -0.611 -21.747 1.00 53.31 143 ILE A C 1
ATOM 1137 O O . ILE A 1 143 ? 35.727 0.558 -21.979 1.00 53.31 143 ILE A O 1
ATOM 1141 N N . THR A 1 144 ? 35.973 -1.559 -22.680 1.00 53.91 144 THR A N 1
ATOM 1142 C CA . THR A 1 144 ? 35.249 -1.415 -23.948 1.00 53.91 144 THR A CA 1
ATOM 1143 C C . THR A 1 144 ? 33.756 -1.627 -23.702 1.00 53.91 144 THR A C 1
ATOM 1145 O O . THR A 1 144 ? 33.365 -2.157 -22.663 1.00 53.91 144 THR A O 1
ATOM 1148 N N . SER A 1 145 ? 32.912 -1.306 -24.684 1.00 51.25 145 SER A N 1
ATOM 1149 C CA . SER A 1 145 ? 31.449 -1.491 -24.663 1.00 51.25 145 SER A CA 1
ATOM 1150 C C . SER A 1 145 ? 30.951 -2.935 -24.440 1.00 51.25 145 SER A C 1
ATOM 1152 O O . SER A 1 145 ? 29.752 -3.176 -24.499 1.00 51.25 145 SER A O 1
ATOM 1154 N N . ALA A 1 146 ? 31.847 -3.899 -24.204 1.00 48.38 146 ALA A N 1
ATOM 1155 C CA . ALA A 1 146 ? 31.549 -5.304 -23.926 1.00 48.38 146 ALA A CA 1
ATOM 1156 C C . ALA A 1 146 ? 31.538 -5.665 -22.424 1.00 48.38 146 ALA A C 1
ATOM 1158 O O . ALA A 1 146 ? 31.467 -6.848 -22.097 1.00 48.38 146 ALA A O 1
ATOM 1159 N N . HIS A 1 147 ? 31.650 -4.691 -21.517 1.00 57.72 147 HIS A N 1
ATOM 1160 C CA . HIS A 1 147 ? 31.642 -4.941 -20.072 1.00 57.72 147 HIS A CA 1
ATOM 1161 C C . HIS A 1 147 ? 30.399 -4.333 -19.430 1.00 57.72 147 HIS A C 1
ATOM 1163 O O . HIS A 1 147 ? 30.071 -3.174 -19.693 1.00 57.72 147 HIS A O 1
ATOM 1169 N N . THR A 1 148 ? 29.762 -5.095 -18.546 1.00 58.47 148 THR A N 1
ATOM 1170 C CA . THR A 1 148 ? 28.679 -4.604 -17.689 1.00 58.47 148 THR A CA 1
ATOM 1171 C C . THR A 1 148 ? 29.278 -4.213 -16.345 1.00 58.47 148 THR A C 1
ATOM 1173 O O . THR A 1 148 ? 30.020 -4.997 -15.753 1.00 58.47 148 THR A O 1
ATOM 1176 N N . ILE A 1 149 ? 28.995 -2.994 -15.887 1.00 61.50 149 ILE A N 1
ATOM 1177 C CA . ILE A 1 149 ? 29.465 -2.471 -14.601 1.00 61.50 149 ILE A CA 1
ATOM 1178 C C . ILE A 1 149 ? 28.251 -2.357 -13.690 1.00 61.50 149 ILE A C 1
ATOM 1180 O O . ILE A 1 149 ? 27.339 -1.586 -13.978 1.00 61.50 149 ILE A O 1
ATOM 1184 N N . GLU A 1 150 ? 28.258 -3.098 -12.593 1.00 62.62 150 GLU A N 1
ATOM 1185 C CA . GLU A 1 150 ? 27.238 -3.025 -11.551 1.00 62.62 150 GLU A CA 1
ATOM 1186 C C . GLU A 1 150 ? 27.863 -2.456 -10.279 1.00 62.62 150 GLU A C 1
ATOM 1188 O O . GLU A 1 150 ? 28.991 -2.792 -9.933 1.00 62.62 150 GLU A O 1
ATOM 1193 N N . ARG A 1 151 ? 27.167 -1.571 -9.563 1.00 61.75 151 ARG A N 1
ATOM 1194 C CA . ARG A 1 151 ? 27.659 -1.069 -8.273 1.00 61.75 151 ARG A CA 1
ATOM 1195 C C . ARG A 1 151 ? 27.603 -2.208 -7.251 1.00 61.75 151 ARG A C 1
ATOM 1197 O O . ARG A 1 151 ? 26.534 -2.749 -6.987 1.00 61.75 151 ARG A O 1
ATOM 1204 N N . VAL A 1 152 ? 28.744 -2.557 -6.655 1.00 56.62 152 VAL A N 1
ATOM 1205 C CA . VAL A 1 152 ? 28.791 -3.476 -5.510 1.00 56.62 152 VAL A CA 1
ATOM 1206 C C . VAL A 1 152 ? 28.339 -2.656 -4.322 1.00 56.62 152 VAL A C 1
ATOM 1208 O O . VAL A 1 152 ? 29.063 -1.776 -3.855 1.00 56.62 152 VAL A O 1
ATOM 1211 N N . GLN A 1 153 ? 27.118 -2.900 -3.857 1.00 52.56 153 GLN A N 1
ATOM 1212 C CA . GLN A 1 153 ? 26.653 -2.301 -2.617 1.00 52.56 153 GLN A CA 1
ATOM 1213 C C . GLN A 1 153 ? 27.593 -2.753 -1.494 1.00 52.56 153 GLN A C 1
ATOM 1215 O O . GLN A 1 153 ? 27.555 -3.904 -1.063 1.00 52.56 153 GLN A O 1
ATOM 1220 N N . GLN A 1 154 ? 28.458 -1.852 -1.022 1.00 42.88 154 GLN A N 1
ATOM 1221 C CA . GLN A 1 154 ? 29.166 -2.031 0.240 1.00 42.88 154 GLN A CA 1
ATOM 1222 C C . GLN A 1 154 ? 28.148 -1.895 1.372 1.00 42.88 154 GLN A C 1
ATOM 1224 O O . GLN A 1 154 ? 28.002 -0.850 1.999 1.00 42.88 154 GLN A O 1
ATOM 1229 N N . SER A 1 155 ? 27.419 -2.974 1.632 1.00 39.91 155 SER A N 1
ATOM 1230 C CA . SER A 1 155 ? 26.870 -3.215 2.957 1.00 39.91 155 SER A CA 1
ATOM 1231 C C . SER A 1 155 ? 28.057 -3.393 3.913 1.00 39.91 155 SER A C 1
ATOM 1233 O O . SER A 1 155 ? 29.001 -4.122 3.607 1.00 39.91 155 SER A O 1
ATOM 1235 N N . ALA A 1 156 ? 28.038 -2.695 5.049 1.00 34.81 156 ALA A N 1
ATOM 1236 C CA . ALA A 1 156 ? 29.005 -2.843 6.139 1.00 34.81 156 ALA A CA 1
ATOM 1237 C C . ALA A 1 156 ? 29.235 -4.331 6.525 1.00 34.81 156 ALA A C 1
ATOM 1239 O O . ALA A 1 156 ? 28.363 -5.167 6.274 1.00 34.81 156 ALA A O 1
ATOM 1240 N N . PRO A 1 157 ? 30.390 -4.709 7.112 1.00 36.16 157 PRO A N 1
ATOM 1241 C CA . PRO A 1 157 ? 30.804 -6.105 7.129 1.00 36.16 157 PRO A CA 1
ATOM 1242 C C . PRO A 1 157 ? 29.983 -6.980 8.092 1.00 36.16 157 PRO A C 1
ATOM 1244 O O . PRO A 1 157 ? 29.780 -6.642 9.253 1.00 36.16 157 PRO A O 1
ATOM 1247 N N . ALA A 1 158 ? 29.636 -8.161 7.568 1.00 36.81 158 ALA A N 1
ATOM 1248 C CA . ALA A 1 158 ? 29.344 -9.435 8.229 1.00 36.81 158 ALA A CA 1
ATOM 1249 C C . ALA A 1 158 ? 28.100 -9.555 9.137 1.00 36.81 158 ALA A C 1
ATOM 1251 O O . ALA A 1 158 ? 28.197 -9.663 10.357 1.00 36.81 158 ALA A O 1
ATOM 1252 N N . ALA A 1 159 ? 26.951 -9.797 8.504 1.00 34.31 159 ALA A N 1
ATOM 1253 C CA . ALA A 1 159 ? 26.099 -10.922 8.888 1.00 34.31 159 ALA A CA 1
ATOM 1254 C C . ALA A 1 159 ? 25.630 -11.638 7.609 1.00 34.31 159 ALA A C 1
ATOM 1256 O O . ALA A 1 159 ? 25.257 -11.002 6.631 1.00 34.31 159 ALA A O 1
ATOM 1257 N N . SER A 1 160 ? 25.764 -12.959 7.621 1.00 35.94 160 SER A N 1
ATOM 1258 C CA . SER A 1 160 ? 25.591 -13.952 6.558 1.00 35.94 160 SER A CA 1
ATOM 1259 C C . SER A 1 160 ? 24.584 -13.642 5.439 1.00 35.94 160 SER A C 1
ATOM 1261 O O . SER A 1 160 ? 23.478 -13.172 5.682 1.00 35.94 160 SER A O 1
ATOM 1263 N N . ALA A 1 161 ? 24.984 -14.008 4.216 1.00 34.56 161 ALA A N 1
ATOM 1264 C CA . ALA A 1 161 ? 24.229 -13.947 2.965 1.00 34.56 161 ALA A CA 1
ATOM 1265 C C . ALA A 1 161 ? 22.713 -14.193 3.111 1.00 34.56 161 ALA A C 1
ATOM 1267 O O . ALA A 1 161 ? 22.322 -15.177 3.750 1.00 34.56 161 ALA A O 1
ATOM 1268 N N . PRO A 1 162 ? 21.842 -13.417 2.434 1.00 32.44 162 PRO A N 1
ATOM 1269 C CA . PRO A 1 162 ? 20.475 -13.843 2.261 1.00 32.44 162 PRO A CA 1
ATOM 1270 C C . PRO A 1 162 ? 20.492 -14.961 1.213 1.00 32.44 162 PRO A C 1
ATOM 1272 O O . PRO A 1 162 ? 20.415 -14.738 0.005 1.00 32.44 162 PRO A O 1
ATOM 1275 N N . GLN A 1 163 ? 20.510 -16.209 1.686 1.00 34.00 163 GLN A N 1
ATOM 1276 C CA . GLN A 1 163 ? 19.637 -17.200 1.061 1.00 34.00 163 GLN A CA 1
ATOM 1277 C C . GLN A 1 163 ? 18.275 -16.532 0.850 1.00 34.00 163 GLN A C 1
ATOM 1279 O O . GLN A 1 163 ? 17.883 -15.699 1.663 1.00 34.00 163 GLN A O 1
ATOM 1284 N N . ARG A 1 164 ? 17.556 -16.893 -0.218 1.00 36.00 164 ARG A N 1
ATOM 1285 C CA . ARG A 1 164 ? 16.120 -16.614 -0.364 1.00 36.00 164 ARG A CA 1
ATOM 1286 C C . ARG A 1 164 ? 15.398 -17.083 0.904 1.00 36.00 164 ARG A C 1
ATOM 1288 O O . ARG A 1 164 ? 14.886 -18.196 0.976 1.00 36.00 164 ARG A O 1
ATOM 1295 N N . THR A 1 165 ? 15.384 -16.244 1.923 1.00 32.28 165 THR A N 1
ATOM 1296 C CA . THR A 1 165 ? 14.552 -16.390 3.083 1.00 32.28 165 THR A CA 1
ATOM 1297 C C . THR A 1 165 ? 13.254 -15.788 2.605 1.00 32.28 165 THR A C 1
ATOM 1299 O O . THR A 1 165 ? 13.096 -14.583 2.422 1.00 32.28 165 THR A O 1
ATOM 1302 N N . THR A 1 166 ? 12.304 -16.671 2.313 1.00 37.19 166 THR A N 1
ATOM 1303 C CA . THR A 1 166 ? 10.916 -16.395 2.668 1.00 37.19 166 THR A CA 1
ATOM 1304 C C . THR A 1 166 ? 10.946 -15.521 3.913 1.00 37.19 166 THR A C 1
ATOM 1306 O O . THR A 1 166 ? 11.461 -15.989 4.933 1.00 37.19 166 THR A O 1
ATOM 1309 N N . GLN A 1 167 ? 10.514 -14.261 3.794 1.00 35.22 167 GLN A N 1
ATOM 1310 C CA . GLN A 1 167 ? 10.409 -13.349 4.930 1.00 35.22 167 GLN A CA 1
ATOM 1311 C C . GLN A 1 167 ? 9.910 -14.156 6.133 1.00 35.22 167 GLN A C 1
ATOM 1313 O O . GLN A 1 167 ? 8.972 -14.949 5.941 1.00 35.22 167 GLN A O 1
ATOM 1318 N N . PRO A 1 168 ? 10.548 -14.072 7.317 1.00 40.88 168 PRO A N 1
ATOM 1319 C CA . PRO A 1 168 ? 10.038 -14.783 8.472 1.00 40.88 168 PRO A CA 1
ATOM 1320 C C . PRO A 1 168 ? 8.604 -14.299 8.648 1.00 40.88 168 PRO A C 1
ATOM 1322 O O . PRO A 1 168 ? 8.373 -13.136 8.956 1.00 40.88 168 PRO A O 1
ATOM 1325 N N . LYS A 1 169 ? 7.630 -15.168 8.342 1.00 53.97 169 LYS A N 1
ATOM 1326 C CA . LYS A 1 169 ? 6.227 -14.889 8.637 1.00 53.97 169 LYS A CA 1
ATOM 1327 C C . LYS A 1 169 ? 6.215 -14.459 10.094 1.00 53.97 169 LYS A C 1
ATOM 1329 O O . LYS A 1 169 ? 6.725 -15.225 10.915 1.00 53.97 169 LYS A O 1
ATOM 1334 N N . ALA A 1 170 ? 5.661 -13.282 10.380 1.00 61.53 170 ALA A N 1
ATOM 1335 C CA . ALA A 1 170 ? 5.330 -12.874 11.736 1.00 61.53 170 ALA A CA 1
ATOM 1336 C C . ALA A 1 170 ? 4.794 -14.108 12.473 1.00 61.53 170 ALA A C 1
ATOM 1338 O O . ALA A 1 170 ? 3.835 -14.741 12.009 1.00 61.53 170 ALA A O 1
ATOM 1339 N N . ALA A 1 171 ? 5.505 -14.557 13.508 1.00 74.81 171 ALA A N 1
ATOM 1340 C CA . ALA A 1 171 ? 5.112 -15.760 14.223 1.00 74.81 171 ALA A CA 1
ATOM 1341 C C . ALA A 1 171 ? 3.731 -15.489 14.834 1.00 74.81 171 ALA A C 1
ATOM 1343 O O . ALA A 1 171 ? 3.492 -14.407 15.358 1.00 74.81 171 ALA A O 1
ATOM 1344 N N . SER A 1 172 ? 2.790 -16.428 14.727 1.00 84.31 172 SER A N 1
ATOM 1345 C CA . SER A 1 172 ? 1.505 -16.246 15.413 1.00 84.31 172 SER A CA 1
ATOM 1346 C C . SER A 1 172 ? 1.703 -16.364 16.926 1.00 84.31 172 SER A C 1
ATOM 1348 O O . SER A 1 172 ? 2.710 -16.932 17.369 1.00 84.31 172 SER A O 1
ATOM 1350 N N . LEU A 1 173 ? 0.753 -15.883 17.734 1.00 85.88 173 LEU A N 1
ATOM 1351 C CA . LEU A 1 173 ? 0.860 -15.935 19.198 1.00 85.88 173 LEU A CA 1
ATOM 1352 C C . LEU A 1 173 ? 1.183 -17.353 19.693 1.00 85.88 173 LEU A C 1
ATOM 1354 O O . LEU A 1 173 ? 2.032 -17.535 20.567 1.00 85.88 173 LEU A O 1
ATOM 1358 N N . PHE A 1 174 ? 0.574 -18.383 19.099 1.00 88.88 174 PHE A N 1
ATOM 1359 C CA . PHE A 1 174 ? 0.849 -19.773 19.467 1.00 88.88 174 PHE A CA 1
ATOM 1360 C C . PHE A 1 174 ? 2.273 -20.202 19.130 1.00 88.88 174 PHE A C 1
ATOM 1362 O O . PHE A 1 174 ? 2.909 -20.908 19.916 1.00 88.88 174 PHE A O 1
ATOM 1369 N N . GLN A 1 175 ? 2.797 -19.773 17.984 1.00 86.75 175 GLN A N 1
ATOM 1370 C CA . GLN A 1 175 ? 4.168 -20.066 17.587 1.00 86.75 175 GLN A CA 1
ATOM 1371 C C . GLN A 1 175 ? 5.172 -19.339 18.485 1.00 86.75 175 GLN A C 1
ATOM 1373 O O . GLN A 1 175 ? 6.148 -19.953 18.914 1.00 86.75 175 GLN A O 1
ATOM 1378 N N . PHE A 1 176 ? 4.891 -18.087 18.849 1.00 89.12 176 PHE A N 1
ATOM 1379 C CA . PHE A 1 176 ? 5.699 -17.308 19.783 1.00 89.12 176 PHE A CA 1
ATOM 1380 C C . PHE A 1 176 ? 5.749 -17.947 21.177 1.00 89.12 176 PHE A C 1
ATOM 1382 O O . PHE A 1 176 ? 6.832 -18.227 21.693 1.00 89.12 176 PHE A O 1
ATOM 1389 N N . LEU A 1 177 ? 4.591 -18.258 21.767 1.00 87.81 177 LEU A N 1
ATOM 1390 C CA . LEU A 1 177 ? 4.523 -18.866 23.100 1.00 87.81 177 LEU A CA 1
ATOM 1391 C C . LEU A 1 177 ? 5.153 -20.259 23.119 1.00 87.81 177 LEU A C 1
ATOM 1393 O O . LEU A 1 177 ? 5.866 -20.607 24.059 1.00 87.81 177 LEU A O 1
ATOM 1397 N N . THR A 1 178 ? 4.971 -21.042 22.054 1.00 88.44 178 THR A N 1
ATOM 1398 C CA . THR A 1 178 ? 5.605 -22.362 21.948 1.00 88.44 178 THR A CA 1
ATOM 1399 C C . THR A 1 178 ? 7.125 -22.254 21.805 1.00 88.44 178 THR A C 1
ATOM 1401 O O . THR A 1 178 ? 7.848 -23.025 22.437 1.00 88.44 178 THR A O 1
ATOM 1404 N N . ALA A 1 179 ? 7.625 -21.270 21.048 1.00 85.56 179 ALA A N 1
ATOM 1405 C CA . ALA A 1 179 ? 9.058 -20.994 20.926 1.00 85.56 179 ALA A CA 1
ATOM 1406 C C . ALA A 1 179 ? 9.691 -20.543 22.255 1.00 85.56 179 ALA A C 1
ATOM 1408 O O . ALA A 1 179 ? 10.861 -20.821 22.504 1.00 85.56 179 ALA A O 1
ATOM 1409 N N . LYS A 1 180 ? 8.917 -19.896 23.134 1.00 85.56 180 LYS A N 1
ATOM 1410 C CA . LYS A 1 180 ? 9.352 -19.476 24.478 1.00 85.56 180 LYS A CA 1
ATOM 1411 C C . LYS A 1 180 ? 9.199 -20.554 25.559 1.00 85.56 180 LYS A C 1
ATOM 1413 O O . LYS A 1 180 ? 9.494 -20.283 26.718 1.00 85.56 180 LYS A O 1
ATOM 1418 N N . GLY A 1 181 ? 8.799 -21.774 25.192 1.00 83.69 181 GLY A N 1
ATOM 1419 C CA . GLY A 1 181 ? 8.720 -22.918 26.110 1.00 83.69 181 GLY A CA 1
ATOM 1420 C C . GLY A 1 181 ? 7.309 -23.451 26.363 1.00 83.69 181 GLY A C 1
ATOM 1421 O O . GLY A 1 181 ? 7.163 -24.436 27.085 1.00 83.69 181 GLY A O 1
ATOM 1422 N N . GLY A 1 182 ? 6.282 -22.874 25.735 1.00 87.44 182 GLY A N 1
ATOM 1423 C CA . GLY A 1 182 ? 4.879 -23.241 25.943 1.00 87.44 182 GLY A CA 1
ATOM 1424 C C . GLY A 1 182 ? 4.306 -22.664 27.238 1.00 87.44 182 GLY A C 1
ATOM 1425 O O . GLY A 1 182 ? 4.995 -21.967 27.977 1.00 87.44 182 GLY A O 1
ATOM 1426 N N . ILE A 1 183 ? 3.036 -22.951 27.511 1.00 88.94 183 ILE A N 1
ATOM 1427 C CA . ILE A 1 183 ? 2.301 -22.428 28.670 1.00 88.94 183 ILE A CA 1
ATOM 1428 C C . ILE A 1 183 ? 2.010 -23.568 29.644 1.00 88.94 183 ILE A C 1
ATOM 1430 O O . ILE A 1 183 ? 1.676 -24.683 29.233 1.00 88.94 183 ILE A O 1
ATOM 1434 N N . GLN A 1 184 ? 2.143 -23.295 30.935 1.00 88.69 184 GLN A N 1
ATOM 1435 C CA . GLN A 1 184 ? 1.742 -24.207 31.993 1.00 88.69 184 GLN A CA 1
ATOM 1436 C C . GLN A 1 184 ? 0.245 -24.066 32.278 1.00 88.69 184 GLN A C 1
ATOM 1438 O O . GLN A 1 184 ? -0.279 -22.962 32.398 1.00 88.69 184 GLN A O 1
ATOM 1443 N N . ASP A 1 185 ? -0.444 -25.196 32.419 1.00 84.81 185 ASP A N 1
ATOM 1444 C CA . ASP A 1 185 ? -1.838 -25.216 32.859 1.00 84.81 185 ASP A CA 1
ATOM 1445 C C . ASP A 1 185 ? -1.907 -24.986 34.372 1.00 84.81 185 ASP A C 1
ATOM 1447 O O . ASP A 1 185 ? -1.634 -25.889 35.165 1.00 84.81 185 ASP A O 1
ATOM 1451 N N . GLN A 1 186 ? -2.221 -23.753 34.762 1.00 79.12 186 GLN A N 1
ATOM 1452 C CA . GLN A 1 186 ? -2.422 -23.359 36.152 1.00 79.12 186 GLN A CA 1
ATOM 1453 C C . GLN A 1 186 ? -3.925 -23.351 36.431 1.00 79.12 186 GLN A C 1
ATOM 1455 O O . GLN A 1 186 ? -4.670 -22.593 35.824 1.00 79.12 186 GLN A O 1
ATOM 1460 N N . GLY A 1 187 ? -4.393 -24.248 37.301 1.00 72.12 187 GLY A N 1
ATOM 1461 C CA . GLY A 1 187 ? -5.805 -24.291 37.701 1.00 72.12 187 GLY A CA 1
ATOM 1462 C C . GLY A 1 187 ? -6.778 -24.921 36.692 1.00 72.12 187 GLY A C 1
ATOM 1463 O O . GLY A 1 187 ? -7.975 -24.940 36.957 1.00 72.12 187 GLY A O 1
ATOM 1464 N N . GLY A 1 188 ? -6.306 -25.482 35.572 1.00 78.62 188 GLY A N 1
ATOM 1465 C CA . GLY A 1 188 ? -7.150 -26.195 34.601 1.00 78.62 188 GLY A CA 1
ATOM 1466 C C . GLY A 1 188 ? -7.865 -25.294 33.588 1.00 78.62 188 GLY A C 1
ATOM 1467 O O . GLY A 1 188 ? -8.626 -25.789 32.755 1.00 78.62 188 GLY A O 1
ATOM 1468 N N . GLU A 1 189 ? -7.620 -23.986 33.616 1.00 77.38 189 GLU A N 1
ATOM 1469 C CA . GLU A 1 189 ? -8.257 -23.015 32.721 1.00 77.38 189 GLU A CA 1
ATOM 1470 C C . GLU A 1 189 ? -7.947 -23.294 31.240 1.00 77.38 189 GLU A C 1
ATOM 1472 O O . GLU A 1 189 ? -8.815 -23.149 30.375 1.00 77.38 189 GLU A O 1
ATOM 1477 N N . LEU A 1 190 ? -6.736 -23.784 30.939 1.00 81.06 190 LEU A N 1
ATOM 1478 C CA . LEU A 1 190 ? -6.335 -24.146 29.575 1.00 81.06 190 LEU A CA 1
ATOM 1479 C C . LEU A 1 190 ? -6.951 -25.478 29.129 1.00 81.06 190 LEU A C 1
ATOM 1481 O O . LEU A 1 190 ? -7.198 -25.684 27.937 1.00 81.06 190 LEU A O 1
ATOM 1485 N N . ARG A 1 191 ? -7.230 -26.390 30.069 1.00 79.88 191 ARG A N 1
ATOM 1486 C CA . ARG A 1 191 ? -7.944 -27.644 29.781 1.00 79.88 191 ARG A CA 1
ATOM 1487 C C . ARG A 1 191 ? -9.402 -27.399 29.430 1.00 79.88 191 ARG A C 1
ATOM 1489 O O . ARG A 1 191 ? -9.870 -28.009 28.476 1.00 79.88 191 ARG A O 1
ATOM 1496 N N . THR A 1 192 ? -10.076 -26.489 30.133 1.00 77.38 192 THR A N 1
ATOM 1497 C CA . THR A 1 192 ? -11.481 -26.124 29.877 1.00 77.38 192 THR A CA 1
ATOM 1498 C C . THR A 1 192 ? -11.698 -25.565 28.468 1.00 77.38 192 THR A C 1
ATOM 1500 O O . THR A 1 192 ? -12.762 -25.747 27.889 1.00 77.38 192 THR A O 1
ATOM 1503 N N . LYS A 1 193 ? -10.677 -24.926 27.884 1.00 75.06 193 LYS A N 1
ATOM 1504 C CA . LYS A 1 193 ? -10.695 -24.401 26.508 1.00 75.06 193 LYS A CA 1
ATOM 1505 C C . LYS A 1 193 ? -10.173 -25.397 25.456 1.00 75.06 193 LYS A C 1
ATOM 1507 O O . LYS A 1 193 ? -9.869 -24.995 24.339 1.00 75.06 193 LYS A O 1
ATOM 1512 N N . ASP A 1 194 ? -9.991 -26.672 25.814 1.00 76.44 194 ASP A N 1
ATOM 1513 C CA . ASP A 1 194 ? -9.424 -27.733 24.960 1.00 76.44 194 ASP A CA 1
ATOM 1514 C C . ASP A 1 194 ? -8.017 -27.447 24.385 1.00 76.44 194 ASP A C 1
ATOM 1516 O O . ASP A 1 194 ? -7.502 -28.175 23.530 1.00 76.44 194 ASP A O 1
ATOM 1520 N N . LEU A 1 195 ? -7.308 -26.453 24.931 1.00 77.81 195 LEU A N 1
ATOM 1521 C CA . LEU A 1 195 ? -5.979 -26.037 24.463 1.00 77.81 195 LEU A CA 1
ATOM 1522 C C . LEU A 1 195 ? -4.890 -27.070 24.773 1.00 77.81 195 LEU A C 1
ATOM 1524 O O . LEU A 1 195 ? -3.819 -27.053 24.169 1.00 77.81 195 LEU A O 1
ATOM 1528 N N . HIS A 1 196 ? -5.171 -28.026 25.660 1.00 75.06 196 HIS A N 1
ATOM 1529 C CA . HIS A 1 196 ? -4.293 -29.163 25.941 1.00 75.06 196 HIS A CA 1
ATOM 1530 C C . HIS A 1 196 ? -4.035 -30.057 24.708 1.00 75.06 196 HIS A C 1
ATOM 1532 O O . HIS A 1 196 ? -3.058 -30.811 24.691 1.00 75.06 196 HIS A O 1
ATOM 1538 N N . ARG A 1 197 ? -4.888 -29.970 23.674 1.00 74.25 197 ARG A N 1
ATOM 1539 C CA . ARG A 1 197 ? -4.735 -30.671 22.384 1.00 74.25 197 ARG A CA 1
ATOM 1540 C C . ARG A 1 197 ? -4.159 -29.784 21.282 1.00 74.25 197 ARG A C 1
ATOM 1542 O O . ARG A 1 197 ? -3.840 -30.297 20.212 1.00 74.25 197 ARG A O 1
ATOM 1549 N N . ALA A 1 198 ? -4.009 -28.481 21.530 1.00 76.25 198 ALA A N 1
ATOM 1550 C CA . ALA A 1 198 ? -3.514 -27.540 20.537 1.00 76.25 198 ALA A CA 1
ATOM 1551 C C . ALA A 1 198 ? -2.051 -27.853 20.185 1.00 76.25 198 ALA A C 1
ATOM 1553 O O . ALA A 1 198 ? -1.151 -27.827 21.036 1.00 76.25 198 ALA A O 1
ATOM 1554 N N . PHE A 1 199 ? -1.826 -28.164 18.909 1.00 78.62 199 PHE A N 1
ATOM 1555 C CA . PHE A 1 199 ? -0.514 -28.464 18.354 1.00 78.62 199 PHE A CA 1
ATOM 1556 C C . PHE A 1 199 ? -0.114 -27.385 17.356 1.00 78.62 199 PHE A C 1
ATOM 1558 O O . PHE A 1 199 ? -0.849 -27.092 16.413 1.00 78.62 199 PHE A O 1
ATOM 1565 N N . VAL A 1 200 ? 1.065 -26.807 17.560 1.00 79.31 200 VAL A N 1
ATOM 1566 C CA . VAL A 1 200 ? 1.574 -25.718 16.733 1.00 79.31 200 VAL A CA 1
ATOM 1567 C C . VAL A 1 200 ? 2.583 -26.275 15.727 1.00 79.31 200 VAL A C 1
ATOM 1569 O O . VAL A 1 200 ? 3.570 -26.897 16.141 1.00 79.31 200 VAL A O 1
ATOM 1572 N N . PRO A 1 201 ? 2.388 -26.051 14.414 1.00 71.38 201 PRO A N 1
ATOM 1573 C CA . PRO A 1 201 ? 3.321 -26.504 13.386 1.00 71.38 201 PRO A CA 1
ATOM 1574 C C . PRO A 1 201 ? 4.737 -25.970 13.641 1.00 71.38 201 PRO A C 1
ATOM 1576 O O . PRO A 1 201 ? 4.934 -24.767 13.790 1.00 71.38 201 PRO A O 1
ATOM 1579 N N . GLY A 1 202 ? 5.723 -26.868 13.719 1.00 72.50 202 GLY A N 1
ATOM 1580 C CA . GLY A 1 202 ? 7.131 -26.524 13.964 1.00 72.50 202 GLY A CA 1
ATOM 1581 C C . GLY A 1 202 ? 7.499 -26.212 15.423 1.00 72.50 202 GLY A C 1
ATOM 1582 O O . GLY A 1 202 ? 8.683 -26.150 15.732 1.00 72.50 202 GLY A O 1
ATOM 1583 N N . GLY A 1 203 ? 6.521 -26.059 16.324 1.00 67.81 203 GLY A N 1
ATOM 1584 C CA . GLY A 1 203 ? 6.754 -25.764 17.744 1.00 67.81 203 GLY A CA 1
ATOM 1585 C C . GLY A 1 203 ? 6.402 -26.912 18.695 1.00 67.81 203 GLY A C 1
ATOM 1586 O O . GLY A 1 203 ? 6.993 -27.023 19.768 1.00 67.81 203 GLY A O 1
ATOM 1587 N N . GLY A 1 204 ? 5.461 -27.785 18.324 1.00 82.88 204 GLY A N 1
ATOM 1588 C CA . GLY A 1 204 ? 4.982 -28.875 19.178 1.00 82.88 204 GLY A CA 1
ATOM 1589 C C . GLY A 1 204 ? 3.736 -28.504 19.992 1.00 82.88 204 GLY A C 1
ATOM 1590 O O . GLY A 1 204 ? 2.948 -27.650 19.590 1.00 82.88 204 GLY A O 1
ATOM 1591 N N . LYS A 1 205 ? 3.533 -29.157 21.146 1.00 85.38 205 LYS A N 1
ATOM 1592 C CA . LYS A 1 205 ? 2.391 -28.871 22.037 1.00 85.38 205 LYS A CA 1
ATOM 1593 C C . LYS A 1 205 ? 2.527 -27.493 22.689 1.00 85.38 205 LYS A C 1
ATOM 1595 O O . LYS A 1 205 ? 3.604 -27.182 23.213 1.00 85.38 205 LYS A O 1
ATOM 1600 N N . LEU A 1 206 ? 1.429 -26.732 22.697 1.00 85.00 206 LEU A N 1
ATOM 1601 C CA . LEU A 1 206 ? 1.350 -25.410 23.326 1.00 85.00 206 LEU A CA 1
ATOM 1602 C C . LEU A 1 206 ? 1.359 -25.508 24.859 1.00 85.00 206 LEU A C 1
ATOM 1604 O O . LEU A 1 206 ? 2.101 -24.783 25.515 1.00 85.00 206 LEU A O 1
ATOM 1608 N N . VAL A 1 207 ? 0.578 -26.434 25.424 1.00 87.38 207 VAL A N 1
ATOM 1609 C CA . VAL A 1 207 ? 0.506 -26.659 26.876 1.00 87.38 207 VAL A CA 1
ATOM 1610 C C . VAL A 1 207 ? 1.549 -27.693 27.306 1.00 87.38 207 VAL A C 1
ATOM 1612 O O . VAL A 1 207 ? 1.573 -28.812 26.782 1.00 87.38 207 VAL A O 1
ATOM 1615 N N . ARG A 1 208 ? 2.415 -27.334 28.263 1.00 88.06 208 ARG A N 1
ATOM 1616 C CA . ARG A 1 208 ? 3.511 -28.185 28.764 1.00 88.06 208 ARG A CA 1
ATOM 1617 C C . ARG A 1 208 ? 3.602 -28.137 30.286 1.00 88.06 208 ARG A C 1
ATOM 1619 O O . ARG A 1 208 ? 3.367 -27.100 30.891 1.00 88.06 208 ARG A O 1
ATOM 1626 N N . ALA A 1 209 ? 4.009 -29.250 30.900 1.00 82.50 209 ALA A N 1
ATOM 1627 C CA . ALA A 1 209 ? 4.188 -29.325 32.354 1.00 82.50 209 ALA A CA 1
ATOM 1628 C C . ALA A 1 209 ? 5.265 -28.348 32.867 1.00 82.50 209 ALA A C 1
ATOM 1630 O O . ALA A 1 209 ? 5.063 -27.710 33.893 1.00 82.50 209 ALA A O 1
ATOM 1631 N N . ASN A 1 210 ? 6.351 -28.178 32.102 1.00 84.00 210 ASN A N 1
ATOM 1632 C CA . ASN A 1 210 ? 7.438 -27.225 32.372 1.00 84.00 210 ASN A CA 1
ATOM 1633 C C . ASN A 1 210 ? 7.279 -25.920 31.567 1.00 84.00 210 ASN A C 1
ATOM 1635 O O . ASN A 1 210 ? 8.273 -25.309 31.178 1.00 84.00 210 ASN A O 1
ATOM 1639 N N . GLY A 1 211 ? 6.043 -25.561 31.209 1.00 86.81 211 GLY A N 1
ATOM 1640 C CA . GLY A 1 211 ? 5.753 -24.338 30.466 1.00 86.81 211 GLY A CA 1
ATOM 1641 C C . GLY A 1 211 ? 5.880 -23.081 31.328 1.00 86.81 211 GLY A C 1
ATOM 1642 O O . GLY A 1 211 ? 6.083 -23.145 32.539 1.00 86.81 211 GLY A O 1
ATOM 1643 N N . LEU A 1 212 ? 5.729 -21.924 30.691 1.00 88.62 212 LEU A N 1
ATOM 1644 C CA . LEU A 1 212 ? 5.695 -20.632 31.364 1.00 88.62 212 LEU A CA 1
ATOM 1645 C C . LEU A 1 212 ? 4.412 -20.485 32.198 1.00 88.62 212 LEU A C 1
ATOM 1647 O O . LEU A 1 212 ? 3.339 -20.867 31.718 1.00 88.62 212 LEU A O 1
ATOM 1651 N N . PRO A 1 213 ? 4.488 -19.892 33.403 1.00 90.56 213 PRO A N 1
ATOM 1652 C CA . PRO A 1 213 ? 3.297 -19.520 34.156 1.00 90.56 213 PRO A CA 1
ATOM 1653 C C . PRO A 1 213 ? 2.495 -18.462 33.384 1.00 90.56 213 PRO A C 1
ATOM 1655 O O . PRO A 1 213 ? 3.071 -17.688 32.610 1.00 90.56 213 PRO A O 1
ATOM 1658 N N . LEU A 1 214 ? 1.175 -18.417 33.593 1.00 87.88 214 LEU A N 1
ATOM 1659 C CA . LEU A 1 214 ? 0.273 -17.546 32.827 1.00 87.88 214 LEU A CA 1
ATOM 1660 C C . LEU A 1 214 ? 0.671 -16.068 32.926 1.00 87.88 214 LEU A C 1
ATOM 1662 O O . LEU A 1 214 ? 0.720 -15.377 31.908 1.00 87.88 214 LEU A O 1
ATOM 1666 N N . ASP A 1 215 ? 1.070 -15.618 34.115 1.00 88.62 215 ASP A N 1
ATOM 1667 C CA . ASP A 1 215 ? 1.537 -14.248 34.342 1.00 88.62 215 ASP A CA 1
ATOM 1668 C C . ASP A 1 215 ? 2.769 -13.900 33.500 1.00 88.62 215 ASP A C 1
ATOM 1670 O O . ASP A 1 215 ? 2.829 -12.835 32.883 1.00 88.62 215 ASP A O 1
ATOM 1674 N N . ARG A 1 216 ? 3.737 -14.822 33.406 1.00 88.88 216 ARG A N 1
ATOM 1675 C CA . ARG A 1 216 ? 4.961 -14.605 32.625 1.00 88.88 216 ARG A CA 1
ATOM 1676 C C . ARG A 1 216 ? 4.699 -14.675 31.126 1.00 88.88 216 ARG A C 1
ATOM 1678 O O . ARG A 1 216 ? 5.302 -13.926 30.361 1.00 88.88 216 ARG A O 1
ATOM 1685 N N . ALA A 1 217 ? 3.801 -15.561 30.699 1.00 89.00 217 ALA A N 1
ATOM 1686 C CA . ALA A 1 217 ? 3.360 -15.629 29.311 1.00 89.00 217 ALA A CA 1
ATOM 1687 C C . ALA A 1 217 ? 2.658 -14.327 28.888 1.00 89.00 217 ALA A C 1
ATOM 1689 O O . ALA A 1 217 ? 2.907 -13.835 27.788 1.00 89.00 217 ALA A O 1
ATOM 1690 N N . ARG A 1 218 ? 1.848 -13.735 29.777 1.00 90.50 218 ARG A N 1
ATOM 1691 C CA . ARG A 1 218 ? 1.186 -12.440 29.562 1.00 90.50 218 ARG A CA 1
ATOM 1692 C C . ARG A 1 218 ? 2.208 -11.321 29.407 1.00 90.50 218 ARG A C 1
ATOM 1694 O O . ARG A 1 218 ? 2.111 -10.567 28.447 1.00 90.50 218 ARG A O 1
ATOM 1701 N N . GLU A 1 219 ? 3.192 -11.234 30.301 1.00 88.19 219 GLU A N 1
ATOM 1702 C CA . GLU A 1 219 ? 4.257 -10.222 30.217 1.00 88.19 219 GLU A CA 1
ATOM 1703 C C . GLU A 1 219 ? 4.993 -10.280 28.879 1.00 88.19 219 GLU A C 1
ATOM 1705 O O . GLU A 1 219 ? 5.102 -9.266 28.196 1.00 88.19 219 GLU A O 1
ATOM 1710 N N . LEU A 1 220 ? 5.423 -11.475 28.466 1.00 88.44 220 LEU A N 1
ATOM 1711 C CA . LEU A 1 220 ? 6.138 -11.663 27.203 1.00 88.44 220 LEU A CA 1
ATOM 1712 C C . LEU A 1 220 ? 5.259 -11.364 25.983 1.00 88.44 220 LEU A C 1
ATOM 1714 O O . LEU A 1 220 ? 5.745 -10.819 24.996 1.00 88.44 220 LEU A O 1
ATOM 1718 N N . ALA A 1 221 ? 3.975 -11.726 26.027 1.00 87.56 221 ALA A N 1
ATOM 1719 C CA . ALA A 1 221 ? 3.038 -11.448 24.943 1.00 87.56 221 ALA A CA 1
ATOM 1720 C C . ALA A 1 221 ? 2.682 -9.955 24.847 1.00 87.56 221 ALA A C 1
ATOM 1722 O O . ALA A 1 221 ? 2.493 -9.446 23.742 1.00 87.56 221 ALA A O 1
ATOM 1723 N N . ALA A 1 222 ? 2.607 -9.251 25.980 1.00 87.38 222 ALA A N 1
ATOM 1724 C CA . ALA A 1 222 ? 2.414 -7.805 26.025 1.00 87.38 222 ALA A CA 1
ATOM 1725 C C . ALA A 1 222 ? 3.652 -7.061 25.507 1.00 87.38 222 ALA A C 1
ATOM 1727 O O . ALA A 1 222 ? 3.518 -6.186 24.658 1.00 87.38 222 ALA A O 1
ATOM 1728 N N . GLU A 1 223 ? 4.848 -7.451 25.959 1.00 84.25 223 GLU A N 1
ATOM 1729 C CA . GLU A 1 223 ? 6.121 -6.872 25.513 1.00 84.25 223 GLU A CA 1
ATOM 1730 C C . GLU A 1 223 ? 6.341 -7.071 24.008 1.00 84.25 223 GLU A C 1
ATOM 1732 O O . GLU A 1 223 ? 6.792 -6.163 23.318 1.00 84.25 223 GLU A O 1
ATOM 1737 N N . ALA A 1 224 ? 5.954 -8.233 23.477 1.00 83.56 224 ALA A N 1
ATOM 1738 C CA . ALA A 1 224 ? 6.027 -8.522 22.049 1.00 83.56 224 ALA A CA 1
ATOM 1739 C C . ALA A 1 224 ? 4.838 -7.970 21.232 1.00 83.56 224 ALA A C 1
ATOM 1741 O O . ALA A 1 224 ? 4.726 -8.269 20.045 1.00 83.56 224 ALA A O 1
ATOM 1742 N N . GLY A 1 225 ? 3.933 -7.199 21.844 1.00 85.06 225 GLY A N 1
ATOM 1743 C CA . GLY A 1 225 ? 2.866 -6.489 21.132 1.00 85.06 225 GLY A CA 1
ATOM 1744 C C . GLY A 1 225 ? 1.708 -7.359 20.626 1.00 85.06 225 GLY A C 1
ATOM 1745 O O . GLY A 1 225 ? 0.982 -6.935 19.728 1.00 85.06 225 GLY A O 1
ATOM 1746 N N . TYR A 1 226 ? 1.504 -8.564 21.168 1.00 85.06 226 TYR A N 1
ATOM 1747 C CA . TYR A 1 226 ? 0.357 -9.417 20.811 1.00 85.06 226 TYR A CA 1
ATOM 1748 C C . TYR A 1 226 ? -0.913 -9.066 21.588 1.00 85.06 226 TYR A C 1
ATOM 1750 O O . TYR A 1 226 ? -2.023 -9.318 21.113 1.00 85.06 226 TYR A O 1
ATOM 1758 N N . LEU A 1 227 ? -0.764 -8.531 22.801 1.00 84.31 227 LEU A N 1
ATOM 1759 C CA . LEU A 1 227 ? -1.892 -8.182 23.656 1.00 84.31 227 LEU A CA 1
ATOM 1760 C C . LEU A 1 227 ? -2.290 -6.727 23.433 1.00 84.31 227 LEU A C 1
ATOM 1762 O O . LEU A 1 227 ? -1.458 -5.825 23.481 1.00 84.31 227 LEU A O 1
ATOM 1766 N N . ARG A 1 228 ? -3.588 -6.510 23.223 1.00 77.50 228 ARG A N 1
ATOM 1767 C CA . ARG A 1 228 ? -4.194 -5.179 23.256 1.00 77.50 228 ARG A CA 1
ATOM 1768 C C . ARG A 1 228 ? -4.865 -4.998 24.613 1.00 77.50 228 ARG A C 1
ATOM 1770 O O . ARG A 1 228 ? -5.522 -5.946 25.047 1.00 77.50 228 ARG A O 1
ATOM 1777 N N . PRO A 1 229 ? -4.744 -3.824 25.252 1.00 68.62 229 PRO A N 1
ATOM 1778 C CA . PRO A 1 229 ? -5.586 -3.496 26.392 1.00 68.62 229 PRO A CA 1
ATOM 1779 C C . PRO A 1 229 ? -7.041 -3.645 25.949 1.00 68.62 229 PRO A C 1
ATOM 1781 O O . PRO A 1 229 ? -7.451 -3.023 24.965 1.00 68.62 229 PRO A O 1
ATOM 1784 N N . SER A 1 230 ? -7.786 -4.541 26.586 1.00 65.06 230 SER A N 1
ATOM 1785 C CA . SER A 1 230 ? -9.211 -4.678 26.307 1.00 65.06 230 SER A CA 1
ATOM 1786 C C . SER A 1 230 ? -9.990 -3.564 27.005 1.00 65.06 230 SER A C 1
ATOM 1788 O O . SER A 1 230 ? -9.489 -2.923 27.928 1.00 65.06 230 SER A O 1
ATOM 1790 N N . ASP A 1 231 ? -11.257 -3.385 26.630 1.00 53.00 231 ASP A N 1
ATOM 1791 C CA . ASP A 1 231 ? -12.179 -2.484 27.341 1.00 53.00 231 ASP A CA 1
ATOM 1792 C C . ASP A 1 231 ? -12.429 -2.919 28.803 1.00 53.00 231 ASP A C 1
ATOM 1794 O O . ASP A 1 231 ? -13.020 -2.173 29.583 1.00 53.00 231 ASP A O 1
ATOM 1798 N N . ARG A 1 232 ? -12.003 -4.141 29.170 1.00 55.84 232 ARG A N 1
ATOM 1799 C CA . ARG A 1 232 ? -12.047 -4.694 30.531 1.00 55.84 232 ARG A CA 1
ATOM 1800 C C . ARG A 1 232 ? -10.798 -4.384 31.357 1.00 55.84 232 ARG A C 1
ATOM 1802 O O . ARG A 1 232 ? -10.874 -4.523 32.575 1.00 55.84 232 ARG A O 1
ATOM 1809 N N . GLY A 1 233 ? -9.689 -3.998 30.726 1.00 54.84 233 GLY A N 1
ATOM 1810 C CA . GLY A 1 233 ? -8.466 -3.642 31.438 1.00 54.84 233 GLY A CA 1
ATOM 1811 C C . GLY A 1 233 ? -8.666 -2.412 32.324 1.00 54.84 233 GLY A C 1
ATOM 1812 O O . GLY A 1 233 ? -9.574 -1.602 32.110 1.00 54.84 233 GLY A O 1
ATOM 1813 N N . ASP A 1 234 ? -7.798 -2.253 33.325 1.00 55.81 234 ASP A N 1
ATOM 1814 C CA . ASP A 1 234 ? -7.750 -1.046 34.154 1.00 55.81 234 ASP A CA 1
ATOM 1815 C C . ASP A 1 234 ? -7.811 0.216 33.273 1.00 55.81 234 ASP A C 1
ATOM 1817 O O . ASP A 1 234 ? -7.194 0.254 32.206 1.00 55.81 234 ASP A O 1
ATOM 1821 N N . ARG A 1 235 ? -8.451 1.304 33.745 1.00 52.75 235 ARG A N 1
ATOM 1822 C CA . ARG A 1 235 ? -8.542 2.620 33.048 1.00 52.75 235 ARG A CA 1
ATOM 1823 C C . ARG A 1 235 ? -7.195 3.207 32.578 1.00 52.75 235 ARG A C 1
ATOM 1825 O O . ARG A 1 235 ? -7.173 4.244 31.924 1.00 52.75 235 ARG A O 1
ATOM 1832 N N . PHE A 1 236 ? -6.086 2.566 32.930 1.00 60.25 236 PHE A N 1
ATOM 1833 C CA . PHE A 1 236 ? -4.714 2.905 32.583 1.00 60.25 236 PHE A CA 1
ATOM 1834 C C . PHE A 1 236 ? -4.128 2.060 31.435 1.00 60.25 236 PHE A C 1
ATOM 1836 O O . PHE A 1 236 ? -2.937 2.183 31.162 1.00 60.25 236 PHE A O 1
ATOM 1843 N N . GLY A 1 237 ? -4.921 1.212 30.767 1.00 62.47 237 GLY A N 1
ATOM 1844 C CA . GLY A 1 237 ? -4.487 0.465 29.581 1.00 62.47 237 GLY A CA 1
ATOM 1845 C C . GLY A 1 237 ? -3.527 -0.690 29.883 1.00 62.47 237 GLY A C 1
ATOM 1846 O O . GLY A 1 237 ? -2.640 -0.978 29.080 1.00 62.47 237 GLY A O 1
ATOM 1847 N N . ARG A 1 238 ? -3.669 -1.335 31.046 1.00 73.25 238 ARG A N 1
ATOM 1848 C CA . ARG A 1 238 ? -2.892 -2.532 31.403 1.00 73.25 238 ARG A CA 1
ATOM 1849 C C . ARG A 1 238 ? -3.544 -3.782 30.818 1.00 73.25 238 ARG A C 1
ATOM 1851 O O . ARG A 1 238 ? -4.763 -3.842 30.703 1.00 73.25 238 ARG A O 1
ATOM 1858 N N . THR A 1 239 ? -2.716 -4.749 30.435 1.00 80.19 239 THR A N 1
ATOM 1859 C CA . THR A 1 239 ? -3.158 -6.063 29.958 1.00 80.19 239 THR A CA 1
ATOM 1860 C C . THR A 1 239 ? -3.158 -7.065 31.105 1.00 80.19 239 THR A C 1
ATOM 1862 O O . THR A 1 239 ? -2.186 -7.139 31.862 1.00 80.19 239 THR A O 1
ATOM 1865 N N . ASP A 1 240 ? -4.210 -7.872 31.195 1.00 84.94 240 ASP A N 1
ATOM 1866 C CA . ASP A 1 240 ? -4.386 -8.879 32.243 1.00 84.94 240 ASP A CA 1
ATOM 1867 C C . ASP A 1 240 ? -4.265 -10.311 31.701 1.00 84.94 240 ASP A C 1
ATOM 1869 O O . ASP A 1 240 ? -4.210 -10.557 30.494 1.00 84.94 240 ASP A O 1
ATOM 1873 N N . VAL A 1 241 ? -4.217 -11.299 32.602 1.00 86.44 241 VAL A N 1
ATOM 1874 C CA . VAL A 1 241 ? -4.191 -12.726 32.220 1.00 86.44 241 VAL A CA 1
ATOM 1875 C C . VAL A 1 241 ? -5.442 -13.106 31.423 1.00 86.44 241 VAL A C 1
ATOM 1877 O O . VAL A 1 241 ? -5.357 -13.882 30.472 1.00 86.44 241 VAL A O 1
ATOM 1880 N N . ALA A 1 242 ? -6.590 -12.504 31.743 1.00 84.38 242 ALA A N 1
ATOM 1881 C CA . ALA A 1 242 ? -7.822 -12.689 30.983 1.00 84.38 242 ALA A CA 1
ATOM 1882 C C . ALA A 1 242 ? -7.671 -12.255 29.513 1.00 84.38 242 ALA A C 1
ATOM 1884 O O . ALA A 1 242 ? -8.148 -12.961 28.626 1.00 84.38 242 ALA A O 1
ATOM 1885 N N . ASP A 1 243 ? -6.944 -11.166 29.234 1.00 85.06 243 ASP A N 1
ATOM 1886 C CA . ASP A 1 243 ? -6.697 -10.700 27.862 1.00 85.06 243 ASP A CA 1
ATOM 1887 C C . ASP A 1 243 ? -5.824 -11.683 27.083 1.00 85.06 243 ASP A C 1
ATOM 1889 O O . ASP A 1 243 ? -6.065 -11.940 25.899 1.00 85.06 243 ASP A O 1
ATOM 1893 N N . LEU A 1 244 ? -4.824 -12.273 27.747 1.00 87.88 244 LEU A N 1
ATOM 1894 C CA . LEU A 1 244 ? -4.023 -13.346 27.166 1.00 87.88 244 LEU A CA 1
ATOM 1895 C C . LEU A 1 244 ? -4.904 -14.548 26.816 1.00 87.88 244 LEU A C 1
ATOM 1897 O O . LEU A 1 244 ? -4.843 -15.038 25.689 1.00 87.88 244 LEU A O 1
ATOM 1901 N N . LEU A 1 245 ? -5.737 -15.009 27.750 1.00 88.19 245 LEU A N 1
ATOM 1902 C CA . LEU A 1 245 ? -6.609 -16.166 27.544 1.00 88.19 245 LEU A CA 1
ATOM 1903 C C . LEU A 1 245 ? -7.650 -15.927 26.443 1.00 88.19 245 LEU A C 1
ATOM 1905 O O . LEU A 1 245 ? -7.872 -16.816 25.621 1.00 88.19 245 LEU A O 1
ATOM 1909 N N . ASP A 1 246 ? -8.244 -14.735 26.378 1.00 87.38 246 ASP A N 1
ATOM 1910 C CA . ASP A 1 246 ? -9.187 -14.352 25.321 1.00 87.38 246 ASP A CA 1
ATOM 1911 C C . ASP A 1 246 ? -8.491 -14.281 23.951 1.00 87.38 246 ASP A C 1
ATOM 1913 O O . ASP A 1 246 ? -9.052 -14.666 22.921 1.00 87.38 246 ASP A O 1
ATOM 1917 N N . THR A 1 247 ? -7.236 -13.830 23.914 1.00 86.88 247 THR A N 1
ATOM 1918 C CA . THR A 1 247 ? -6.433 -13.783 22.683 1.00 86.88 247 THR A CA 1
ATOM 1919 C C . THR A 1 247 ? -6.014 -15.180 22.223 1.00 86.88 247 THR A C 1
ATOM 1921 O O . THR A 1 247 ? -6.087 -15.482 21.031 1.00 86.88 247 THR A O 1
ATOM 1924 N N . ILE A 1 248 ? -5.670 -16.067 23.156 1.00 87.75 248 ILE A N 1
ATOM 1925 C CA . ILE A 1 248 ? -5.384 -17.477 22.877 1.00 87.75 248 ILE A CA 1
ATOM 1926 C C . ILE A 1 248 ? -6.633 -18.196 22.351 1.00 87.75 248 ILE A C 1
ATOM 1928 O O . ILE A 1 248 ? -6.552 -18.924 21.366 1.00 87.75 248 ILE A O 1
ATOM 1932 N N . ASP A 1 249 ? -7.792 -17.977 22.970 1.00 85.31 249 ASP A N 1
ATOM 1933 C CA . ASP A 1 249 ? -9.070 -18.570 22.554 1.00 85.31 249 ASP A CA 1
ATOM 1934 C C . ASP A 1 249 ? -9.472 -18.117 21.138 1.00 85.31 249 ASP A C 1
ATOM 1936 O O . ASP A 1 249 ? -9.932 -18.906 20.312 1.00 85.31 249 ASP A O 1
ATOM 1940 N N . ARG A 1 250 ? -9.215 -16.849 20.808 1.00 84.19 250 ARG A N 1
ATOM 1941 C CA . ARG A 1 250 ? -9.417 -16.296 19.461 1.00 84.19 250 ARG A CA 1
ATOM 1942 C C . ARG A 1 250 ? -8.549 -16.992 18.411 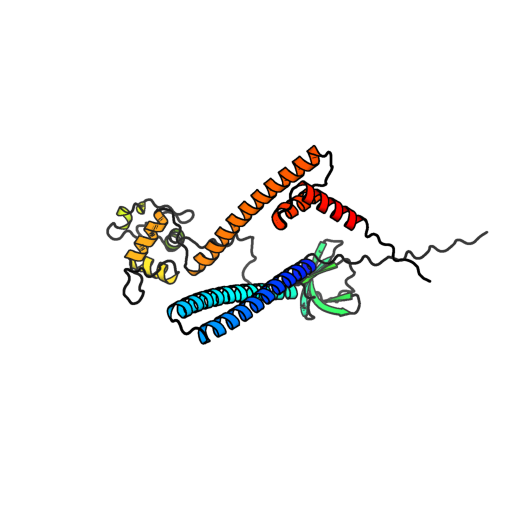1.00 84.19 250 ARG A C 1
ATOM 1944 O O . ARG A 1 250 ? -9.058 -17.356 17.350 1.00 84.19 250 ARG A O 1
ATOM 1951 N N . GLU A 1 251 ? -7.273 -17.221 18.716 1.00 86.50 251 GLU A N 1
ATOM 1952 C CA . GLU A 1 251 ? -6.372 -17.956 17.821 1.00 86.50 251 GLU A CA 1
ATOM 1953 C C . GLU A 1 251 ? -6.745 -19.437 17.711 1.00 86.50 251 GLU A C 1
ATOM 1955 O O . GLU A 1 251 ? -6.728 -19.989 16.609 1.00 86.50 251 GLU A O 1
ATOM 1960 N N . ALA A 1 252 ? -7.182 -20.060 18.809 1.00 82.12 252 ALA A N 1
ATOM 1961 C CA . ALA A 1 252 ? -7.672 -21.438 18.815 1.00 82.12 252 ALA A CA 1
ATOM 1962 C C . ALA A 1 252 ? -8.890 -21.639 17.899 1.00 82.12 252 ALA A C 1
ATOM 1964 O O . ALA A 1 252 ? -9.010 -22.678 17.253 1.00 82.12 252 ALA A O 1
ATOM 1965 N N . ARG A 1 253 ? -9.758 -20.626 17.780 1.00 81.62 253 ARG A N 1
ATOM 1966 C CA . ARG A 1 253 ? -10.899 -20.610 16.843 1.00 81.62 253 ARG A CA 1
ATOM 1967 C C . ARG A 1 253 ? -10.504 -20.347 15.383 1.00 81.62 253 ARG A C 1
ATOM 1969 O O . ARG A 1 253 ? -11.376 -20.266 14.523 1.00 81.62 253 ARG A O 1
ATOM 1976 N N . GLY A 1 254 ? -9.209 -20.224 15.088 1.00 77.50 254 GLY A N 1
ATOM 1977 C CA . GLY A 1 254 ? -8.668 -20.088 13.734 1.00 77.50 254 GLY A CA 1
ATOM 1978 C C . GLY A 1 254 ? -8.316 -18.658 13.317 1.00 77.50 254 GLY A C 1
ATOM 1979 O O . GLY A 1 254 ? -7.782 -18.459 12.222 1.00 77.50 254 GLY A O 1
ATOM 1980 N N . ALA A 1 255 ? -8.551 -17.655 14.167 1.00 80.38 255 ALA A N 1
ATOM 1981 C CA . ALA A 1 255 ? -8.163 -16.276 13.890 1.00 80.38 255 ALA A CA 1
ATOM 1982 C C . ALA A 1 255 ? -6.742 -16.009 14.405 1.00 80.38 255 ALA A C 1
ATOM 1984 O O . ALA A 1 255 ? -6.558 -15.588 15.544 1.00 80.38 255 ALA A O 1
ATOM 1985 N N . LYS A 1 256 ? -5.734 -16.270 13.560 1.00 83.25 256 LYS A N 1
ATOM 1986 C CA . LYS A 1 256 ? -4.315 -16.049 13.894 1.00 83.25 256 LYS A CA 1
ATOM 1987 C C . LYS A 1 256 ? -4.076 -14.627 14.395 1.00 83.25 256 LYS A C 1
ATOM 1989 O O . LYS A 1 256 ? -4.440 -13.669 13.710 1.00 83.25 256 LYS A O 1
ATOM 1994 N N . VAL A 1 257 ? -3.441 -14.511 15.557 1.00 82.19 257 VAL A N 1
ATOM 1995 C CA . VAL A 1 257 ? -3.090 -13.233 16.165 1.00 82.19 257 VAL A CA 1
ATOM 1996 C C . VAL A 1 257 ? -1.615 -12.957 15.905 1.00 82.19 257 VAL A C 1
ATOM 1998 O O . VAL A 1 257 ? -0.756 -13.812 16.124 1.00 82.19 257 VAL A O 1
ATOM 2001 N N . TYR A 1 258 ? -1.342 -11.750 15.422 1.00 85.44 258 TYR A N 1
ATOM 2002 C CA . TYR A 1 258 ? -0.007 -11.253 15.102 1.00 85.44 258 TYR A CA 1
ATOM 2003 C C . TYR A 1 258 ? 0.312 -10.024 15.965 1.00 85.44 258 TYR A C 1
ATOM 2005 O O . TYR A 1 258 ? -0.628 -9.398 16.473 1.00 85.44 258 TYR A O 1
ATOM 2013 N N . PRO A 1 259 ? 1.599 -9.665 16.121 1.00 82.38 259 PRO A N 1
ATOM 2014 C CA . PRO A 1 259 ? 1.997 -8.417 16.764 1.00 82.38 259 PRO A CA 1
ATOM 2015 C C . PRO A 1 259 ? 1.336 -7.203 16.110 1.00 82.38 259 PRO A C 1
ATOM 2017 O O . PRO A 1 259 ? 1.137 -7.187 14.896 1.00 82.38 259 PRO A O 1
ATOM 2020 N N . LEU A 1 260 ? 1.017 -6.177 16.901 1.00 72.00 260 LEU A N 1
ATOM 2021 C CA . LEU A 1 260 ? 0.419 -4.922 16.429 1.00 72.00 260 LEU A CA 1
ATOM 2022 C C . LEU A 1 260 ? 1.140 -4.338 15.203 1.00 72.00 260 LEU A C 1
ATOM 2024 O O . LEU A 1 260 ? 0.468 -4.011 14.224 1.00 72.00 260 LEU A O 1
ATOM 2028 N N . ASP A 1 261 ? 2.470 -4.296 15.225 1.00 61.28 261 ASP A N 1
ATOM 2029 C CA . ASP A 1 261 ? 3.276 -3.743 14.131 1.00 61.28 261 ASP A CA 1
ATOM 2030 C C . ASP A 1 261 ? 3.188 -4.606 12.857 1.00 61.28 261 ASP A C 1
ATOM 2032 O O . ASP A 1 261 ? 2.997 -4.088 11.760 1.00 61.28 261 ASP A O 1
ATOM 2036 N N . ASP A 1 262 ? 3.154 -5.933 13.006 1.00 62.28 262 ASP A N 1
ATOM 2037 C CA . ASP A 1 262 ? 3.041 -6.874 11.884 1.00 62.28 262 ASP A CA 1
ATOM 2038 C C . ASP A 1 262 ? 1.608 -6.988 11.328 1.00 62.28 262 ASP A C 1
ATOM 2040 O O . ASP A 1 262 ? 1.404 -7.411 10.186 1.00 62.28 262 ASP A O 1
ATOM 2044 N N . THR A 1 263 ? 0.573 -6.640 12.109 1.00 58.28 263 THR A N 1
ATOM 2045 C CA . THR A 1 263 ? -0.821 -6.717 11.629 1.00 58.28 263 THR A CA 1
ATOM 2046 C C . THR A 1 263 ? -1.101 -5.759 10.475 1.00 58.28 263 THR A C 1
ATOM 2048 O O . THR A 1 263 ? -1.893 -6.104 9.595 1.00 58.28 263 THR A O 1
ATOM 2051 N N . ALA A 1 264 ? -0.447 -4.595 10.444 1.00 52.28 264 ALA A N 1
ATOM 2052 C CA . ALA A 1 264 ? -0.578 -3.629 9.355 1.00 52.28 264 ALA A CA 1
ATOM 2053 C C . ALA A 1 264 ? 0.078 -4.150 8.064 1.00 52.28 264 ALA A C 1
ATOM 2055 O O . ALA A 1 264 ? -0.546 -4.127 6.998 1.00 52.28 264 ALA A O 1
ATOM 2056 N N . ASP A 1 265 ? 1.278 -4.718 8.182 1.00 50.75 265 ASP A N 1
ATOM 2057 C CA . ASP A 1 265 ? 2.045 -5.271 7.060 1.00 50.75 265 ASP A CA 1
ATOM 2058 C C . ASP A 1 265 ? 1.422 -6.553 6.491 1.00 50.75 265 ASP A C 1
ATOM 2060 O O . ASP A 1 265 ? 1.451 -6.813 5.284 1.00 50.75 265 ASP A O 1
ATOM 2064 N N . MET A 1 266 ? 0.784 -7.359 7.339 1.00 53.34 266 MET A N 1
ATOM 2065 C CA . MET A 1 266 ? 0.087 -8.569 6.904 1.00 53.34 266 MET A CA 1
ATOM 2066 C C . MET A 1 266 ? -1.300 -8.267 6.329 1.00 53.34 266 MET A C 1
ATOM 2068 O O . MET A 1 266 ? -1.720 -8.948 5.392 1.00 53.34 266 MET A O 1
ATOM 2072 N N . ALA A 1 267 ? -2.012 -7.251 6.832 1.00 53.31 267 ALA A N 1
ATOM 2073 C CA . ALA A 1 267 ? -3.271 -6.802 6.237 1.00 53.31 267 ALA A CA 1
ATOM 2074 C C . ALA A 1 267 ? -3.053 -6.235 4.826 1.00 53.31 267 ALA A C 1
ATOM 2076 O O . ALA A 1 267 ? -3.783 -6.606 3.904 1.00 53.31 267 ALA A O 1
ATOM 2077 N N . SER A 1 268 ? -2.010 -5.422 4.632 1.00 50.16 268 SER A N 1
ATOM 2078 C CA . SER A 1 268 ? -1.626 -4.902 3.315 1.00 50.16 268 SER A CA 1
ATOM 2079 C C . SER A 1 268 ? -1.145 -6.017 2.375 1.00 50.16 268 SER A C 1
ATOM 2081 O O . SER A 1 268 ? -1.570 -6.074 1.222 1.00 50.16 268 SER A O 1
ATOM 2083 N N . SER A 1 269 ? -0.374 -6.987 2.878 1.00 53.09 269 SER A N 1
ATOM 2084 C CA . SER A 1 269 ? 0.068 -8.153 2.096 1.00 53.09 269 SER A CA 1
ATOM 2085 C C . SER A 1 269 ? -1.077 -9.094 1.698 1.00 53.09 269 SER A C 1
ATOM 2087 O O . SER A 1 269 ? -1.061 -9.678 0.612 1.00 53.09 269 SER A O 1
ATOM 2089 N N . ARG A 1 270 ? -2.084 -9.271 2.563 1.00 54.25 270 ARG A N 1
ATOM 2090 C CA . ARG A 1 270 ? -3.252 -10.123 2.286 1.00 54.25 270 ARG A CA 1
ATOM 2091 C C . ARG A 1 270 ? -4.212 -9.455 1.301 1.00 54.25 270 ARG A C 1
ATOM 2093 O O . ARG A 1 270 ? -4.731 -10.145 0.428 1.00 54.25 270 ARG A O 1
ATOM 2100 N N . ALA A 1 271 ? -4.380 -8.136 1.397 1.00 52.59 271 ALA A N 1
ATOM 2101 C CA . ALA A 1 271 ? -5.092 -7.345 0.397 1.00 52.59 271 ALA A CA 1
ATOM 2102 C C . ALA A 1 271 ? -4.367 -7.374 -0.962 1.00 52.59 271 ALA A C 1
ATOM 2104 O O . ALA A 1 271 ? -5.002 -7.627 -1.981 1.00 52.59 271 ALA A O 1
ATOM 2105 N N . GLY A 1 272 ? -3.036 -7.234 -0.972 1.00 51.53 272 GLY 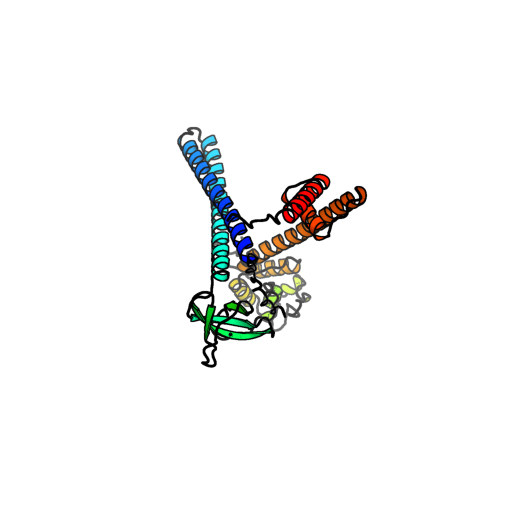A N 1
ATOM 2106 C CA . GLY A 1 272 ? -2.230 -7.296 -2.195 1.00 51.53 272 GLY A CA 1
ATOM 2107 C C . GLY A 1 272 ? -2.269 -8.657 -2.898 1.00 51.53 272 GLY A C 1
ATOM 2108 O O . GLY A 1 272 ? -2.309 -8.707 -4.123 1.00 51.53 272 GLY A O 1
ATOM 2109 N N . ARG A 1 273 ? -2.320 -9.773 -2.154 1.00 54.94 273 ARG A N 1
ATOM 2110 C CA . ARG A 1 273 ? -2.496 -11.108 -2.762 1.00 54.94 273 ARG A CA 1
ATOM 2111 C C . ARG A 1 273 ? -3.880 -11.320 -3.358 1.00 54.94 273 ARG A C 1
ATOM 2113 O O . ARG A 1 273 ? -3.959 -11.867 -4.448 1.00 54.94 273 ARG A O 1
ATOM 2120 N N . GLY A 1 274 ? -4.936 -10.876 -2.675 1.00 56.03 274 GLY A N 1
ATOM 2121 C CA . GLY A 1 274 ? -6.292 -10.951 -3.225 1.00 56.03 274 GLY A CA 1
ATOM 2122 C C . GLY A 1 274 ? -6.415 -10.156 -4.525 1.00 56.03 274 GLY A C 1
ATOM 2123 O O . GLY A 1 274 ? -6.949 -10.661 -5.503 1.00 56.03 274 GLY A O 1
ATOM 2124 N N . GLN A 1 275 ? -5.824 -8.959 -4.563 1.00 57.28 275 GLN A N 1
ATOM 2125 C CA . GLN A 1 275 ? -5.799 -8.131 -5.768 1.00 57.28 275 GLN A CA 1
ATOM 2126 C C . GLN A 1 275 ? -4.977 -8.753 -6.901 1.00 57.28 275 GLN A C 1
ATOM 2128 O O . GLN A 1 275 ? -5.436 -8.744 -8.036 1.00 57.28 275 GLN A O 1
ATOM 2133 N N . ALA A 1 276 ? -3.811 -9.337 -6.610 1.00 61.91 276 ALA A N 1
ATOM 2134 C CA . ALA A 1 276 ? -2.984 -9.987 -7.627 1.00 61.91 276 ALA A CA 1
ATOM 2135 C C . ALA A 1 276 ? -3.638 -11.254 -8.209 1.00 61.91 276 ALA A C 1
ATOM 2137 O O . ALA A 1 276 ? -3.533 -11.505 -9.407 1.00 61.91 276 ALA A O 1
ATOM 2138 N N . GLU A 1 277 ? -4.323 -12.051 -7.382 1.00 63.69 277 GLU A N 1
ATOM 2139 C CA . GLU A 1 277 ? -5.075 -13.229 -7.838 1.00 63.69 277 GLU A CA 1
ATOM 2140 C C . GLU A 1 277 ? -6.288 -12.825 -8.694 1.00 63.69 277 GLU A C 1
ATOM 2142 O O . GLU A 1 277 ? -6.539 -13.425 -9.738 1.00 63.69 277 GLU A O 1
ATOM 2147 N N . GLU A 1 278 ? -7.003 -11.767 -8.303 1.00 65.25 278 GLU A N 1
ATOM 2148 C CA . GLU A 1 278 ? -8.132 -11.219 -9.061 1.00 65.25 278 GLU A CA 1
ATOM 2149 C C . GLU A 1 278 ? -7.694 -10.558 -10.379 1.00 65.25 278 GLU A C 1
ATOM 2151 O O . GLU A 1 278 ? -8.369 -10.680 -11.400 1.00 65.25 278 GLU A O 1
ATOM 2156 N N . GLU A 1 279 ? -6.555 -9.867 -10.384 1.00 69.81 279 GLU A N 1
ATOM 2157 C CA . GLU A 1 279 ? -5.950 -9.285 -11.585 1.00 69.81 279 GLU A CA 1
ATOM 2158 C C . GLU A 1 279 ? -5.466 -10.371 -12.553 1.00 69.81 279 GLU A C 1
ATOM 2160 O O . GLU A 1 279 ? -5.724 -10.278 -13.750 1.00 69.81 279 GLU A O 1
ATOM 2165 N N . ALA A 1 280 ? -4.860 -11.450 -12.045 1.00 73.94 280 ALA A N 1
ATOM 2166 C CA . ALA A 1 280 ? -4.475 -12.600 -12.862 1.00 73.94 280 ALA A CA 1
ATOM 2167 C C . ALA A 1 280 ? -5.694 -13.294 -13.489 1.00 73.94 280 ALA A C 1
ATOM 2169 O O . ALA A 1 280 ? -5.660 -13.637 -14.669 1.00 73.94 280 ALA A O 1
ATOM 2170 N N . PHE A 1 281 ? -6.783 -13.454 -12.730 1.00 75.12 281 PHE A N 1
ATOM 2171 C CA . PHE A 1 281 ? -8.032 -14.013 -13.250 1.00 75.12 281 PHE A CA 1
ATOM 2172 C C . PHE A 1 281 ? -8.658 -13.121 -14.333 1.00 75.12 281 PHE A C 1
ATOM 2174 O O . PHE A 1 281 ? -9.092 -13.621 -15.369 1.00 75.12 281 PHE A O 1
ATOM 2181 N N . ARG A 1 282 ? -8.661 -11.795 -14.132 1.00 78.56 282 ARG A N 1
ATOM 2182 C CA . ARG A 1 282 ? -9.134 -10.834 -15.144 1.00 78.56 282 ARG A CA 1
ATOM 2183 C C . ARG A 1 282 ? -8.278 -10.858 -16.408 1.00 78.56 282 ARG A C 1
ATOM 2185 O O . ARG A 1 282 ? -8.827 -10.809 -17.504 1.00 78.56 282 ARG A O 1
ATOM 2192 N N . LEU A 1 283 ? -6.960 -10.986 -16.263 1.00 80.69 283 LEU A N 1
ATOM 2193 C CA . LEU A 1 283 ? -6.040 -11.095 -17.392 1.00 80.69 283 LEU A CA 1
ATOM 2194 C C . LEU A 1 283 ? -6.232 -12.384 -18.187 1.00 80.69 283 LEU A C 1
ATOM 2196 O O . LEU A 1 283 ? -6.217 -12.343 -19.413 1.00 80.69 283 LEU A O 1
ATOM 2200 N N . ASP A 1 284 ? -6.441 -13.510 -17.511 1.00 83.44 284 ASP A N 1
ATOM 2201 C CA . ASP A 1 284 ? -6.711 -14.789 -18.171 1.00 83.44 284 ASP A CA 1
ATOM 2202 C C . ASP A 1 284 ? -8.047 -14.768 -18.933 1.00 83.44 284 ASP A C 1
ATOM 2204 O O . ASP A 1 284 ? -8.121 -15.195 -20.087 1.00 83.44 284 ASP A O 1
ATOM 2208 N N . ALA A 1 285 ? -9.087 -14.175 -18.335 1.00 85.31 285 ALA A N 1
ATOM 2209 C CA . ALA A 1 285 ? -10.377 -13.983 -18.991 1.00 85.31 285 ALA A CA 1
ATOM 2210 C C . ALA A 1 285 ? -10.265 -13.099 -20.248 1.00 85.31 285 ALA A C 1
ATOM 2212 O O . ALA A 1 285 ? -10.757 -13.495 -21.306 1.00 85.31 285 ALA A O 1
ATOM 2213 N N . ALA A 1 286 ? -9.565 -11.961 -20.155 1.00 87.19 286 ALA A N 1
ATOM 2214 C CA . ALA A 1 286 ? -9.340 -11.057 -21.284 1.00 87.19 286 ALA A CA 1
ATOM 2215 C C . ALA A 1 286 ? -8.536 -11.729 -22.412 1.00 87.19 286 ALA A C 1
ATOM 2217 O O . ALA A 1 286 ? -8.919 -11.641 -23.576 1.00 87.19 286 ALA A O 1
ATOM 2218 N N . ARG A 1 287 ? -7.481 -12.490 -22.081 1.00 89.06 287 ARG A N 1
ATOM 2219 C CA . ARG A 1 287 ? -6.710 -13.272 -23.071 1.00 89.06 287 ARG A CA 1
ATOM 2220 C C . ARG A 1 287 ? -7.581 -14.239 -23.848 1.00 89.06 287 ARG A C 1
ATOM 2222 O O . ARG A 1 287 ? -7.427 -14.363 -25.061 1.00 89.06 287 ARG A O 1
ATOM 2229 N N . ARG A 1 288 ? -8.478 -14.941 -23.153 1.00 89.00 288 ARG A N 1
ATOM 2230 C CA . ARG A 1 288 ? -9.380 -15.905 -23.784 1.00 89.00 288 ARG A CA 1
ATOM 2231 C C . ARG A 1 288 ? -10.335 -15.218 -24.757 1.00 89.00 288 ARG A C 1
ATOM 2233 O O . ARG A 1 288 ? -10.557 -15.740 -25.842 1.00 89.00 288 ARG A O 1
ATOM 2240 N N . GLU A 1 289 ? -10.865 -14.064 -24.371 1.00 88.00 289 GLU A N 1
ATOM 2241 C CA . GLU A 1 289 ? -11.791 -13.283 -25.194 1.00 88.00 289 GLU A CA 1
ATOM 2242 C C . GLU A 1 289 ? -11.111 -12.724 -26.450 1.00 88.00 289 GLU A C 1
ATOM 2244 O O . GLU A 1 289 ? -11.635 -12.877 -27.553 1.00 88.00 289 GLU A O 1
ATOM 2249 N N . VAL A 1 290 ? -9.898 -12.175 -26.310 1.00 90.38 290 VAL A N 1
ATOM 2250 C CA . VAL A 1 290 ? -9.078 -11.743 -27.452 1.00 90.38 290 VAL A CA 1
ATOM 2251 C C . VAL A 1 290 ? -8.798 -12.912 -28.393 1.00 90.38 290 VAL A C 1
ATOM 2253 O O . VAL A 1 290 ? -8.992 -12.780 -29.598 1.00 90.38 290 VAL A O 1
ATOM 2256 N N . ALA A 1 291 ? -8.378 -14.063 -27.858 1.00 87.12 291 ALA A N 1
ATOM 2257 C CA . ALA A 1 291 ? -8.075 -15.241 -28.668 1.00 87.12 291 ALA A CA 1
ATOM 2258 C C . ALA A 1 291 ? -9.305 -15.732 -29.452 1.00 87.12 291 ALA A C 1
ATOM 2260 O O . ALA A 1 291 ? -9.214 -15.975 -30.656 1.00 87.12 291 ALA A O 1
ATOM 2261 N N . GLU A 1 292 ? -10.465 -15.811 -28.794 1.00 87.25 292 GLU A N 1
ATOM 2262 C CA . GLU A 1 292 ? -11.734 -16.204 -29.417 1.00 87.25 292 GLU A CA 1
ATOM 2263 C C . GLU A 1 292 ? -12.142 -15.235 -30.534 1.00 87.25 292 GLU A C 1
ATOM 2265 O O . GLU A 1 292 ? -12.520 -15.668 -31.626 1.00 87.25 292 GLU A O 1
ATOM 2270 N N . TYR A 1 293 ? -11.997 -13.929 -30.296 1.00 90.00 293 TYR A N 1
ATOM 2271 C CA . TYR A 1 293 ? -12.253 -12.910 -31.308 1.00 90.00 293 TYR A CA 1
ATOM 2272 C C . TYR A 1 293 ? -11.311 -13.051 -32.513 1.00 90.00 293 TYR A C 1
ATOM 2274 O O . TYR A 1 293 ? -11.764 -13.043 -33.660 1.00 90.00 293 TYR A O 1
ATOM 2282 N N . THR A 1 294 ? -10.008 -13.230 -32.277 1.00 89.62 294 THR A N 1
ATOM 2283 C CA . THR A 1 294 ? -9.021 -13.360 -33.359 1.00 89.62 294 THR A CA 1
ATOM 2284 C C . THR A 1 294 ? -9.228 -14.620 -34.191 1.00 89.62 294 THR A C 1
ATOM 2286 O O . THR A 1 294 ? -9.187 -14.544 -35.420 1.00 89.62 294 THR A O 1
ATOM 2289 N N . ASP A 1 295 ? -9.537 -15.750 -33.548 1.00 86.62 295 ASP A N 1
ATOM 2290 C CA . ASP A 1 295 ? -9.824 -17.014 -34.228 1.00 86.62 295 ASP A CA 1
ATOM 2291 C C . ASP A 1 295 ? -11.113 -16.908 -35.055 1.00 86.62 295 ASP A C 1
ATOM 2293 O O . ASP A 1 295 ? -11.143 -17.325 -36.217 1.00 86.62 295 ASP A O 1
ATOM 2297 N N . GLY A 1 296 ? -12.162 -16.292 -34.496 1.00 86.06 296 GLY A N 1
ATOM 2298 C CA . GLY A 1 296 ? -13.429 -16.050 -35.190 1.00 86.06 296 GLY A CA 1
ATOM 2299 C C . GLY A 1 296 ? -13.295 -15.112 -36.394 1.00 86.06 296 GLY A C 1
ATOM 2300 O O . GLY A 1 296 ? -13.960 -15.311 -37.412 1.00 86.06 296 GLY A O 1
ATOM 2301 N N . ALA A 1 297 ? -12.401 -14.126 -36.310 1.00 86.06 297 ALA A N 1
ATOM 2302 C CA . ALA A 1 297 ? -12.092 -13.193 -37.392 1.00 86.06 297 ALA A CA 1
ATOM 2303 C C . ALA A 1 297 ? -11.060 -13.737 -38.404 1.00 86.06 297 ALA A C 1
ATOM 2305 O O . ALA A 1 297 ? -10.810 -13.103 -39.431 1.00 86.06 297 ALA A O 1
ATOM 2306 N N . GLY A 1 298 ? -10.448 -14.898 -38.136 1.00 89.44 298 GLY A N 1
ATOM 2307 C CA . GLY A 1 298 ? -9.375 -15.465 -38.960 1.00 89.44 298 GLY A CA 1
ATOM 2308 C C . GLY A 1 298 ? -8.071 -14.656 -38.926 1.00 89.44 298 GLY A C 1
ATOM 2309 O O . GLY A 1 298 ? -7.253 -14.762 -39.845 1.00 89.44 298 GLY A O 1
ATOM 2310 N N . LEU A 1 299 ? -7.877 -13.837 -37.891 1.00 86.50 299 LEU A N 1
ATOM 2311 C CA . LEU A 1 299 ? -6.688 -13.019 -37.678 1.00 86.50 299 LEU A CA 1
ATOM 2312 C C . LEU A 1 299 ? -5.617 -13.845 -36.963 1.00 86.50 299 LEU A C 1
ATOM 2314 O O . LEU A 1 299 ? -5.893 -14.546 -35.995 1.00 86.50 299 LEU A O 1
ATOM 2318 N N . ARG A 1 300 ? -4.367 -13.754 -37.425 1.00 85.31 300 ARG A N 1
ATOM 2319 C CA . ARG A 1 300 ? -3.222 -14.364 -36.734 1.00 85.31 300 ARG A CA 1
ATOM 2320 C C . ARG A 1 300 ? -2.490 -13.293 -35.945 1.00 85.31 300 ARG A C 1
ATOM 2322 O O . ARG A 1 300 ? -1.881 -12.423 -36.559 1.00 85.31 300 ARG A O 1
ATOM 2329 N N . MET A 1 301 ? -2.524 -13.398 -34.623 1.00 84.50 301 MET A N 1
ATOM 2330 C CA . MET A 1 301 ? -1.774 -12.529 -33.714 1.00 84.50 301 MET A CA 1
ATOM 2331 C C . MET A 1 301 ? -0.689 -13.320 -32.987 1.00 84.50 301 MET A C 1
ATOM 2333 O O . MET A 1 301 ? -0.859 -14.504 -32.678 1.00 84.50 301 MET A O 1
ATOM 2337 N N . ALA A 1 302 ? 0.443 -12.673 -32.722 1.00 87.12 302 ALA A N 1
ATOM 2338 C CA . ALA A 1 302 ? 1.481 -13.237 -31.874 1.00 87.12 302 ALA A CA 1
ATOM 2339 C C . ALA A 1 302 ? 1.027 -13.248 -30.397 1.00 87.12 302 ALA A C 1
ATOM 2341 O O . ALA A 1 302 ? 0.249 -12.384 -29.989 1.00 87.12 302 ALA A O 1
ATOM 2342 N N . PRO A 1 303 ? 1.545 -14.163 -29.552 1.00 84.62 303 PRO A N 1
ATOM 2343 C CA . PRO A 1 303 ? 1.189 -14.215 -28.129 1.00 84.62 303 PRO A CA 1
ATOM 2344 C C . PRO A 1 303 ? 1.421 -12.892 -27.382 1.00 84.62 303 PRO A C 1
ATOM 2346 O O . PRO A 1 303 ? 0.668 -12.546 -26.481 1.00 84.62 303 PRO A O 1
ATOM 2349 N N . GLU A 1 304 ? 2.437 -12.127 -27.781 1.00 85.12 304 GLU A N 1
ATOM 2350 C CA . GLU A 1 304 ? 2.746 -10.816 -27.199 1.00 85.12 304 GLU A CA 1
ATOM 2351 C C . GLU A 1 304 ? 1.706 -9.744 -27.570 1.00 85.12 304 GLU A C 1
ATOM 2353 O O . GLU A 1 304 ? 1.415 -8.857 -26.770 1.00 85.12 304 GLU A O 1
ATOM 2358 N N . GLU A 1 305 ? 1.105 -9.841 -28.758 1.00 87.19 305 GLU A N 1
ATOM 2359 C CA . GLU A 1 305 ? 0.043 -8.937 -29.209 1.00 87.19 305 GLU A CA 1
ATOM 2360 C C . GLU A 1 305 ? -1.292 -9.289 -28.544 1.00 87.19 305 GLU A C 1
ATOM 2362 O O . GLU A 1 305 ? -2.040 -8.397 -28.152 1.00 87.19 305 GLU A O 1
ATOM 2367 N N . VAL A 1 306 ? -1.560 -10.581 -28.331 1.00 89.69 306 VAL A N 1
ATOM 2368 C CA . VAL A 1 306 ? -2.703 -11.035 -27.523 1.00 89.69 306 VAL A CA 1
ATOM 2369 C C . VAL A 1 306 ? -2.584 -10.503 -26.093 1.00 89.69 306 VAL A C 1
ATOM 2371 O O . VAL A 1 306 ? -3.556 -9.990 -25.539 1.00 89.69 306 VAL A O 1
ATOM 2374 N N . ASP A 1 307 ? -1.385 -10.545 -25.509 1.00 89.06 307 ASP A N 1
ATOM 2375 C CA . ASP A 1 307 ? -1.108 -9.984 -24.183 1.00 89.06 307 ASP A CA 1
ATOM 2376 C C . ASP A 1 307 ? -1.299 -8.462 -24.135 1.00 89.06 307 ASP A C 1
ATOM 2378 O O . ASP A 1 307 ? -1.843 -7.945 -23.156 1.00 89.06 307 ASP A O 1
ATOM 2382 N N . GLY A 1 308 ? -0.870 -7.750 -25.181 1.00 88.50 308 GLY A N 1
ATOM 2383 C CA . GLY A 1 308 ? -1.065 -6.307 -25.326 1.00 88.50 308 GLY A CA 1
ATOM 2384 C C . GLY A 1 308 ? -2.542 -5.921 -25.403 1.00 88.50 308 GLY A C 1
ATOM 2385 O O . GLY A 1 308 ? -2.999 -5.104 -24.604 1.00 88.50 308 GLY A O 1
ATOM 2386 N N . ALA A 1 309 ? -3.307 -6.574 -26.282 1.00 89.69 309 ALA A N 1
ATOM 2387 C CA . ALA A 1 309 ? -4.750 -6.365 -26.412 1.00 89.69 309 ALA A CA 1
ATOM 2388 C C . ALA A 1 309 ? -5.501 -6.702 -25.111 1.00 89.69 309 ALA A C 1
ATOM 2390 O O . ALA A 1 309 ? -6.361 -5.945 -24.670 1.00 89.69 309 ALA A O 1
ATOM 2391 N N . SER A 1 310 ? -5.113 -7.780 -24.424 1.00 89.94 310 SER A N 1
ATOM 2392 C CA . SER A 1 310 ? -5.715 -8.164 -23.138 1.00 89.94 310 SER A CA 1
ATOM 2393 C C . SER A 1 310 ? -5.507 -7.108 -22.051 1.00 89.94 310 SER A C 1
ATOM 2395 O O . SER A 1 310 ? -6.386 -6.891 -21.219 1.00 89.94 310 SER A O 1
ATOM 2397 N N . ARG A 1 311 ? -4.348 -6.436 -22.038 1.00 89.19 311 ARG A N 1
ATOM 2398 C CA . ARG A 1 311 ? -4.092 -5.328 -21.105 1.00 89.19 311 ARG A CA 1
ATOM 2399 C C . ARG A 1 311 ? -4.939 -4.108 -21.433 1.00 89.19 311 ARG A C 1
ATOM 2401 O O . ARG A 1 311 ? -5.495 -3.531 -20.509 1.00 89.19 311 ARG A O 1
ATOM 2408 N N . LEU A 1 312 ? -5.098 -3.766 -22.710 1.00 89.81 312 LEU A N 1
ATOM 2409 C CA . LEU A 1 312 ? -5.957 -2.660 -23.147 1.00 89.81 312 LEU A CA 1
ATOM 2410 C C . LEU A 1 312 ? -7.419 -2.856 -22.713 1.00 89.81 312 LEU A C 1
ATOM 2412 O O . LEU A 1 312 ? -8.062 -1.913 -22.255 1.00 89.81 312 LEU A O 1
ATOM 2416 N N . MET A 1 313 ? -7.927 -4.091 -22.741 1.00 92.44 313 MET A N 1
ATOM 2417 C CA . MET A 1 313 ? -9.267 -4.398 -22.222 1.00 92.44 313 MET A CA 1
ATOM 2418 C C . MET A 1 313 ? -9.4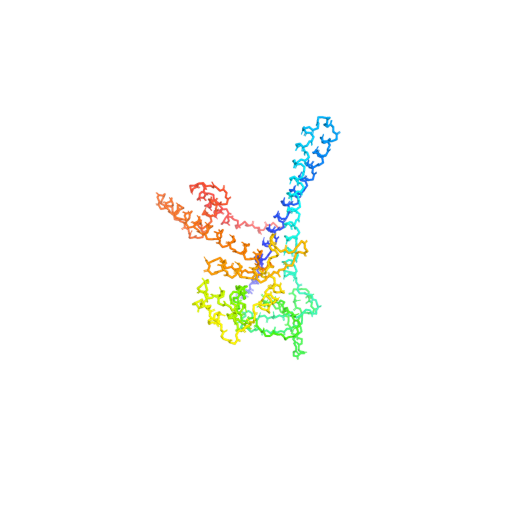03 -4.146 -20.712 1.00 92.44 313 MET A C 1
ATOM 2420 O O . MET A 1 313 ? -10.458 -3.732 -20.238 1.00 92.44 313 MET A O 1
ATOM 2424 N N . ILE A 1 314 ? -8.347 -4.401 -19.936 1.00 87.44 314 ILE A N 1
ATOM 2425 C CA . ILE A 1 314 ? -8.373 -4.285 -18.468 1.00 87.44 314 ILE A CA 1
ATOM 2426 C C . ILE A 1 314 ? -8.077 -2.860 -18.006 1.00 87.44 314 ILE A C 1
ATOM 2428 O O . ILE A 1 314 ? -8.706 -2.380 -17.063 1.00 87.44 314 ILE A O 1
ATOM 2432 N N . GLU A 1 315 ? -7.092 -2.214 -18.627 1.00 87.06 315 GLU A N 1
ATOM 2433 C CA . GLU A 1 315 ? -6.589 -0.895 -18.242 1.00 87.06 315 GLU A CA 1
ATOM 2434 C C . GLU A 1 315 ? -7.466 0.225 -18.808 1.00 87.06 315 GLU A C 1
ATOM 2436 O O . GLU A 1 315 ? -7.863 1.118 -18.058 1.00 87.06 315 GLU A O 1
ATOM 2441 N N . ASP A 1 316 ? -7.819 0.139 -20.094 1.00 86.56 316 ASP A N 1
ATOM 2442 C CA . ASP A 1 316 ? -8.571 1.176 -20.808 1.00 86.56 316 ASP A CA 1
ATOM 2443 C C . ASP A 1 316 ? -10.063 0.827 -20.967 1.00 86.56 316 ASP A C 1
ATOM 2445 O O . ASP A 1 316 ? -10.861 1.671 -21.375 1.00 86.56 316 ASP A O 1
ATOM 2449 N N . GLY A 1 317 ? -10.469 -0.393 -20.589 1.00 89.12 317 GLY A N 1
ATOM 2450 C CA . GLY A 1 317 ? -11.867 -0.835 -20.635 1.00 89.12 317 GLY A CA 1
ATOM 2451 C C . GLY A 1 317 ? -12.395 -1.062 -22.053 1.00 89.12 317 GLY A C 1
ATOM 2452 O O . GLY A 1 317 ? -13.608 -1.004 -22.265 1.00 89.12 317 GLY A O 1
ATOM 2453 N N . LEU A 1 318 ? -11.498 -1.272 -23.018 1.00 90.62 318 LEU A N 1
ATOM 2454 C CA . LEU A 1 318 ? -11.847 -1.463 -24.423 1.00 90.62 318 LEU A CA 1
ATOM 2455 C C . LEU A 1 318 ? -12.487 -2.844 -24.658 1.00 90.62 318 LEU A C 1
ATOM 2457 O O . LEU A 1 318 ? -12.068 -3.824 -24.037 1.00 90.62 318 LEU A O 1
ATOM 2461 N N . PRO A 1 319 ? -13.485 -2.957 -25.551 1.00 89.62 319 PRO A N 1
ATOM 2462 C CA . PRO A 1 319 ? -13.979 -4.254 -26.001 1.00 89.62 319 PRO A CA 1
ATOM 2463 C C . PRO A 1 319 ? -12.923 -4.972 -26.861 1.00 89.62 319 PRO A C 1
ATOM 2465 O O . PRO A 1 319 ? -12.007 -4.347 -27.398 1.00 89.62 319 PRO A O 1
ATOM 2468 N N . ALA A 1 320 ? -13.028 -6.300 -26.978 1.00 88.88 320 ALA A N 1
ATOM 2469 C CA . ALA A 1 320 ? -12.000 -7.131 -27.611 1.00 88.88 320 ALA A CA 1
ATOM 2470 C C . ALA A 1 320 ? -11.700 -6.748 -29.074 1.00 88.88 320 ALA A C 1
ATOM 2472 O O . ALA A 1 320 ? -10.550 -6.823 -29.501 1.00 88.88 320 ALA A O 1
ATOM 2473 N N . ASP A 1 321 ? -12.703 -6.304 -29.832 1.00 90.69 321 ASP A N 1
ATOM 2474 C CA . ASP A 1 321 ? -12.556 -5.872 -31.223 1.00 90.69 321 ASP A CA 1
ATOM 2475 C C . ASP A 1 321 ? -11.739 -4.582 -31.356 1.00 90.69 321 ASP A C 1
ATOM 2477 O O . ASP A 1 321 ? -10.823 -4.508 -32.181 1.00 90.69 321 ASP A O 1
ATOM 2481 N N . GLU A 1 322 ? -12.027 -3.594 -30.511 1.00 90.50 322 GLU A N 1
ATOM 2482 C CA . GLU A 1 322 ? -11.320 -2.314 -30.478 1.00 90.50 322 GLU A CA 1
ATOM 2483 C C . GLU A 1 322 ? -9.906 -2.469 -29.904 1.00 90.50 322 GLU A C 1
ATOM 2485 O O . GLU A 1 322 ? -8.955 -1.932 -30.467 1.00 90.50 322 GLU A O 1
ATOM 2490 N N . ALA A 1 323 ? -9.735 -3.279 -28.854 1.00 90.69 323 ALA A N 1
ATOM 2491 C CA . ALA A 1 323 ? -8.427 -3.577 -28.271 1.00 90.69 323 ALA A CA 1
ATOM 2492 C C . ALA A 1 323 ? -7.498 -4.309 -29.257 1.00 90.69 323 ALA A C 1
ATOM 2494 O O . ALA A 1 323 ? -6.306 -4.007 -29.336 1.00 90.69 323 ALA A O 1
ATOM 2495 N N . VAL A 1 324 ? -8.035 -5.256 -30.038 1.00 91.56 324 VAL A N 1
ATOM 2496 C CA . VAL A 1 324 ? -7.289 -5.939 -31.107 1.00 91.56 324 VAL A CA 1
ATOM 2497 C C . VAL A 1 324 ? -6.937 -4.972 -32.233 1.00 91.56 324 VAL A C 1
ATOM 2499 O O . VAL A 1 324 ? -5.794 -4.972 -32.691 1.00 91.56 324 VAL A O 1
ATOM 2502 N N . GLY A 1 325 ? -7.882 -4.127 -32.654 1.00 88.12 325 GLY A N 1
ATOM 2503 C CA . GLY A 1 325 ? -7.636 -3.090 -33.655 1.00 88.12 325 GLY A CA 1
ATOM 2504 C C . GLY A 1 325 ? -6.522 -2.134 -33.231 1.00 88.12 325 GLY A C 1
ATOM 2505 O O . GLY A 1 325 ? -5.555 -1.954 -33.971 1.00 88.12 325 GLY A O 1
ATOM 2506 N N . GLU A 1 326 ? -6.602 -1.599 -32.011 1.00 89.69 326 GLU A N 1
ATOM 2507 C CA . GLU A 1 326 ? -5.611 -0.661 -31.478 1.00 89.69 326 GLU A CA 1
ATOM 2508 C C . GLU A 1 326 ? -4.238 -1.325 -31.345 1.00 89.69 326 GLU A C 1
ATOM 2510 O O . GLU A 1 326 ? -3.228 -0.741 -31.735 1.00 89.69 326 GLU A O 1
ATOM 2515 N N . MET A 1 327 ? -4.185 -2.581 -30.885 1.00 92.00 327 MET A N 1
ATOM 2516 C CA . MET A 1 327 ? -2.927 -3.317 -30.770 1.00 92.00 327 MET A CA 1
ATOM 2517 C C . MET A 1 327 ? -2.271 -3.571 -32.134 1.00 92.00 327 MET A C 1
ATOM 2519 O O . MET A 1 327 ? -1.057 -3.399 -32.266 1.00 92.00 327 MET A O 1
ATOM 2523 N N . ILE A 1 328 ? -3.054 -3.932 -33.154 1.00 87.00 328 ILE A N 1
ATOM 2524 C CA . ILE A 1 328 ? -2.560 -4.109 -34.527 1.00 87.00 328 ILE A CA 1
ATOM 2525 C C . ILE A 1 328 ? -2.075 -2.771 -35.099 1.00 87.00 328 ILE A C 1
ATOM 2527 O O . ILE A 1 328 ? -1.012 -2.706 -35.714 1.00 87.00 328 ILE A O 1
ATOM 2531 N N . GLU A 1 329 ? -2.803 -1.676 -34.880 1.00 86.00 329 GLU A N 1
ATOM 2532 C CA . GLU A 1 329 ? -2.361 -0.342 -35.302 1.00 86.00 329 GLU A CA 1
ATOM 2533 C C . GLU A 1 329 ? -1.048 0.057 -34.619 1.00 86.00 329 GLU A C 1
ATOM 2535 O O . GLU A 1 329 ? -0.139 0.590 -35.264 1.00 86.00 329 GLU A O 1
ATOM 2540 N N . ARG A 1 330 ? -0.906 -0.259 -33.329 1.00 85.88 330 ARG A N 1
ATOM 2541 C CA . ARG A 1 330 ? 0.304 -0.002 -32.542 1.00 85.88 330 ARG A CA 1
ATOM 2542 C C . ARG A 1 330 ? 1.487 -0.835 -33.026 1.00 85.88 330 ARG A C 1
ATOM 2544 O O . ARG A 1 330 ? 2.588 -0.290 -33.135 1.00 85.88 330 ARG A O 1
ATOM 2551 N N . SER A 1 331 ? 1.276 -2.110 -33.365 1.00 81.94 331 SER A N 1
ATOM 2552 C CA . SER A 1 331 ? 2.328 -2.971 -33.921 1.00 81.94 331 SER A CA 1
ATOM 2553 C C . SER A 1 331 ? 2.739 -2.517 -35.326 1.00 81.94 331 SER A C 1
ATOM 2555 O O . SER A 1 331 ? 3.931 -2.363 -35.595 1.00 81.94 331 SER A O 1
ATOM 2557 N N . MET A 1 332 ? 1.779 -2.133 -36.175 1.00 79.81 332 MET A N 1
ATOM 2558 C CA . MET A 1 332 ? 2.050 -1.563 -37.502 1.00 79.81 332 MET A CA 1
ATOM 2559 C C . MET A 1 332 ? 2.778 -0.214 -37.453 1.00 79.81 332 MET A C 1
ATOM 2561 O O . MET A 1 332 ? 3.571 0.097 -38.348 1.00 79.81 332 MET A O 1
ATOM 2565 N N . CYS A 1 333 ? 2.511 0.614 -36.442 1.00 66.88 333 CYS A N 1
ATOM 2566 C CA . CYS A 1 333 ? 3.162 1.914 -36.294 1.00 66.88 333 CYS A CA 1
ATOM 2567 C C . CYS A 1 333 ? 4.598 1.771 -35.766 1.00 66.88 333 CYS A C 1
ATOM 2569 O O . CYS A 1 333 ? 5.486 2.499 -36.210 1.00 66.88 333 CYS A O 1
ATOM 2571 N N . CYS A 1 334 ? 4.859 0.791 -34.896 1.00 56.50 334 CYS A N 1
ATOM 2572 C CA . CYS A 1 334 ? 6.211 0.482 -34.428 1.00 56.50 334 CYS A CA 1
ATOM 2573 C C . CYS A 1 334 ? 7.094 -0.157 -35.517 1.00 56.50 334 CYS A C 1
ATOM 2575 O O . CYS A 1 334 ? 8.273 0.184 -35.589 1.00 56.50 334 CYS A O 1
ATOM 2577 N N . ASP A 1 335 ? 6.534 -0.968 -36.423 1.00 49.72 335 ASP A N 1
ATOM 2578 C CA . ASP A 1 335 ? 7.286 -1.550 -37.552 1.00 49.72 335 ASP A CA 1
ATOM 2579 C C . ASP A 1 335 ? 7.577 -0.549 -38.691 1.00 49.72 335 ASP A C 1
ATOM 2581 O O . ASP A 1 335 ? 8.462 -0.776 -39.516 1.00 49.72 335 ASP A O 1
ATOM 2585 N N . ARG A 1 336 ? 6.872 0.594 -38.758 1.00 36.16 336 ARG A N 1
ATOM 2586 C CA . ARG A 1 336 ? 7.038 1.594 -39.837 1.00 36.16 336 ARG A CA 1
ATOM 2587 C C . ARG A 1 336 ? 8.015 2.733 -39.505 1.00 36.16 336 ARG A C 1
ATOM 2589 O O . ARG A 1 336 ? 8.328 3.533 -40.388 1.00 36.16 336 ARG A O 1
ATOM 2596 N N . ILE A 1 337 ? 8.570 2.797 -38.291 1.00 39.53 337 ILE A N 1
ATOM 2597 C CA . ILE A 1 337 ? 9.619 3.772 -37.924 1.00 39.53 337 ILE A CA 1
ATOM 2598 C C . ILE A 1 337 ? 11.023 3.169 -38.136 1.00 39.53 337 ILE A C 1
ATOM 2600 O O . ILE A 1 337 ? 11.907 3.263 -37.293 1.00 39.53 337 ILE A O 1
ATOM 2604 N N . GLU A 1 338 ? 11.276 2.618 -39.325 1.00 38.69 338 GLU A N 1
ATOM 2605 C CA . GLU A 1 338 ? 12.616 2.636 -39.929 1.00 38.69 338 GLU A CA 1
ATOM 2606 C C . GLU A 1 338 ? 12.722 3.867 -40.850 1.00 38.69 338 GLU A C 1
ATOM 2608 O O . GLU A 1 338 ? 12.915 3.776 -42.062 1.00 38.69 338 GLU A O 1
ATOM 2613 N N . VAL A 1 339 ? 12.531 5.073 -40.296 1.00 40.38 339 VAL A N 1
ATOM 2614 C CA . VAL A 1 339 ? 12.657 6.314 -41.079 1.00 40.38 339 VAL A CA 1
ATOM 2615 C C . VAL A 1 339 ? 14.134 6.662 -41.253 1.00 40.38 339 VAL A C 1
ATOM 2617 O O . VAL A 1 339 ? 14.780 7.256 -40.392 1.00 40.38 339 VAL A O 1
ATOM 2620 N N . SER A 1 340 ? 14.635 6.273 -42.424 1.00 41.66 340 SER A N 1
ATOM 2621 C CA . SER A 1 340 ? 15.643 6.951 -43.242 1.00 41.66 340 SER A CA 1
ATOM 2622 C C . SER A 1 340 ? 15.955 8.395 -42.812 1.00 41.66 340 SER A C 1
ATOM 2624 O O . SER A 1 340 ? 15.258 9.336 -43.193 1.00 41.66 340 SER A O 1
ATOM 2626 N N . VAL A 1 341 ? 17.080 8.587 -42.120 1.00 44.41 341 VAL A N 1
ATOM 2627 C CA . VAL A 1 341 ? 17.803 9.867 -42.097 1.00 44.41 341 VAL A CA 1
ATOM 2628 C C . VAL A 1 341 ? 19.227 9.609 -42.577 1.00 44.41 341 VAL A C 1
ATOM 2630 O O . VAL A 1 341 ? 20.157 9.434 -41.794 1.00 44.41 341 VAL A O 1
ATOM 2633 N N . ALA A 1 342 ? 19.389 9.560 -43.897 1.00 40.62 342 ALA A N 1
ATOM 2634 C CA . ALA A 1 342 ? 20.684 9.636 -44.554 1.00 40.62 342 ALA A CA 1
ATOM 2635 C C . ALA A 1 342 ? 20.567 10.522 -45.801 1.00 40.62 342 ALA A C 1
ATOM 2637 O O . ALA A 1 342 ? 19.871 10.176 -46.751 1.00 40.62 342 ALA A O 1
ATOM 2638 N N . GLY A 1 343 ? 21.290 11.645 -45.796 1.00 40.19 343 GLY A N 1
ATOM 2639 C CA . GLY A 1 343 ? 21.709 12.338 -47.015 1.00 40.19 343 GLY A CA 1
ATOM 2640 C C . GLY A 1 343 ? 21.051 13.689 -47.297 1.00 40.19 343 GLY A C 1
ATOM 2641 O O . GLY A 1 343 ? 20.134 13.778 -48.104 1.00 40.19 343 GLY A O 1
ATOM 2642 N N . ALA A 1 344 ? 21.633 14.762 -46.759 1.00 36.28 344 ALA A N 1
ATOM 2643 C CA . ALA A 1 344 ? 21.706 16.044 -47.457 1.00 36.28 344 ALA A CA 1
ATOM 2644 C C . ALA A 1 344 ? 23.169 16.511 -47.412 1.00 36.28 344 ALA A C 1
ATOM 2646 O O . ALA A 1 344 ? 23.794 16.479 -46.352 1.00 36.28 344 ALA A O 1
ATOM 2647 N N . LYS A 1 345 ? 23.698 16.789 -48.606 1.00 41.34 345 LYS A N 1
ATOM 2648 C CA . LYS A 1 345 ? 25.080 17.177 -48.912 1.00 41.34 345 LYS A CA 1
ATOM 2649 C C . LYS A 1 345 ? 25.486 18.502 -48.287 1.00 41.34 345 LYS A C 1
ATOM 2651 O O . LYS A 1 345 ? 24.594 19.369 -48.156 1.00 41.34 345 LYS A O 1
#

pLDDT: mean 75.58, std 18.61, range [32.28, 98.19]